Protein 8IN0 (pdb70)

Organism: Mus musculus (NCBI:txid10090)

Structure (mmCIF, N/CA/C/O backbone):
data_8IN0
#
_entry.id   8IN0
#
_cell.length_a   103.655
_cell.length_b   103.655
_cell.length_c   56.167
_cell.angle_alpha   90.000
_cell.angle_beta   90.000
_cell.angle_gamma   120.000
#
_symmetry.space_group_name_H-M   'P 61'
#
loop_
_entity.id
_entity.type
_entity.pdbx_description
1 polymer 'Kelch-like ECH-associated protein 1'
2 polymer 'PGAM5 12-mer peptide'
3 non-polymer 'SULFATE ION'
4 water water
#
loop_
_atom_site.group_PDB
_atom_site.id
_atom_site.type_symbol
_atom_site.label_atom_id
_atom_site.label_alt_id
_atom_site.label_comp_id
_atom_site.label_asym_id
_atom_site.label_entity_id
_atom_site.label_seq_id
_atom_site.pdbx_PDB_ins_code
_atom_site.Cartn_x
_atom_site.Cartn_y
_atom_site.Cartn_z
_atom_site.occupancy
_atom_site.B_iso_or_equiv
_atom_site.auth_seq_id
_atom_site.auth_comp_id
_atom_site.auth_asym_id
_atom_site.auth_atom_id
_atom_site.pdbx_PDB_model_num
ATOM 1 N N . VAL A 1 34 ? -20.592 -42.898 -23.226 1.000 52.844 324 VAL A N 1
ATOM 2 C CA . VAL A 1 34 ? -19.684 -42.000 -22.424 1.000 54.391 324 VAL A CA 1
ATOM 3 C C . VAL A 1 34 ? -18.259 -42.597 -22.466 1.000 48.079 324 VAL A C 1
ATOM 4 O O . VAL A 1 34 ? -17.427 -41.997 -23.162 1.000 51.354 324 VAL A O 1
ATOM 8 N N . GLY A 1 35 ? -17.996 -43.754 -21.840 1.000 42.036 325 GLY A N 1
ATOM 9 C CA . GLY A 1 35 ? -16.654 -44.379 -21.773 1.000 38.665 325 GLY A CA 1
ATOM 10 C C . GLY A 1 35 ? -15.739 -43.718 -20.736 1.000 36.334 325 GLY A C 1
ATOM 11 O O . GLY A 1 35 ? -14.626 -43.269 -21.122 1.000 37.011 325 GLY A O 1
ATOM 12 N N . ARG A 1 36 ? -16.170 -43.665 -19.466 1.000 32.856 326 ARG A N 1
ATOM 13 C CA . ARG A 1 36 ? -15.372 -43.171 -18.301 1.000 29.185 326 ARG A CA 1
ATOM 14 C C . ARG A 1 36 ? -14.828 -44.366 -17.506 1.000 23.889 326 ARG A C 1
ATOM 15 O O . ARG A 1 36 ? -15.534 -45.410 -17.434 1.000 24.554 326 ARG A O 1
ATOM 23 N N . LEU A 1 37 ? -13.602 -44.222 -16.975 1.000 18.032 327 LEU A N 1
ATOM 24 C CA . LEU A 1 37 ? -12.869 -45.232 -16.165 1.000 16.190 327 LEU A CA 1
ATOM 25 C C . LEU A 1 37 ? -12.629 -44.725 -14.736 1.000 13.142 327 LEU A C 1
ATOM 26 O O . LEU A 1 37 ? -12.536 -43.541 -14.536 1.000 12.308 327 LEU A O 1
ATOM 31 N N . ILE A 1 38 ? -12.421 -45.638 -13.809 1.000 13.548 328 ILE A N 1
ATOM 32 C CA . ILE A 1 38 ? -11.979 -45.327 -12.432 1.000 12.913 328 ILE A CA 1
ATOM 33 C C . ILE A 1 38 ? -10.459 -45.514 -12.374 1.000 13.321 328 ILE A C 1
ATOM 34 O O . ILE A 1 38 ? -9.968 -46.645 -12.507 1.000 12.655 328 ILE A O 1
ATOM 39 N N . TYR A 1 39 ? -9.763 -44.404 -12.192 1.000 13.216 329 TYR A N 1
ATOM 40 C CA . TYR A 1 39 ? -8.285 -44.338 -12.149 1.000 14.235 329 TYR A CA 1
ATOM 41 C C . TYR A 1 39 ? -7.832 -44.419 -10.689 1.000 14.483 329 TYR A C 1
ATOM 42 O O . TYR A 1 39 ? -8.360 -43.662 -9.812 1.000 12.760 329 TYR A O 1
ATOM 51 N N . THR A 1 40 ? -6.914 -45.341 -10.422 1.000 13.440 330 THR A N 1
ATOM 52 C CA . THR A 1 40 ? -6.281 -45.477 -9.103 1.000 13.638 330 THR A CA 1
ATOM 53 C C . THR A 1 40 ? -4.786 -45.260 -9.283 1.000 13.251 330 THR A C 1
ATOM 54 O O . THR A 1 40 ? -4.167 -45.985 -10.090 1.000 14.336 330 THR A O 1
ATOM 58 N N . ALA A 1 41 ? -4.257 -44.303 -8.531 1.000 12.392 331 ALA A N 1
ATOM 59 C CA . ALA A 1 41 ? -2.870 -43.819 -8.603 1.000 11.210 331 ALA A CA 1
ATOM 60 C C . ALA A 1 41 ? -2.197 -44.046 -7.248 1.000 10.905 331 ALA A C 1
ATOM 61 O O . ALA A 1 41 ? -2.787 -43.666 -6.190 1.000 9.161 331 ALA A O 1
ATOM 63 N N . GLY A 1 42 ? -0.987 -44.626 -7.285 1.000 10.351 332 GLY A N 1
ATOM 64 C CA . GLY A 1 42 ? -0.138 -44.843 -6.112 1.000 10.252 332 GLY A CA 1
ATOM 65 C C . GLY A 1 42 ? -0.755 -45.805 -5.130 1.000 10.825 332 GLY A C 1
ATOM 66 O O . GLY A 1 42 ? -1.462 -46.740 -5.570 1.000 10.345 332 GLY A O 1
ATOM 67 N N . GLY A 1 43 ? -0.503 -45.552 -3.851 1.000 10.364 333 GLY A N 1
ATOM 68 C CA . GLY A 1 43 ? -0.933 -46.371 -2.711 1.000 10.773 333 GLY A CA 1
ATOM 69 C C . GLY A 1 43 ? 0.260 -47.057 -2.079 1.000 11.041 333 GLY A C 1
ATOM 70 O O . GLY A 1 43 ? 1.421 -46.671 -2.375 1.000 10.124 333 GLY A O 1
ATOM 71 N N . TYR A 1 44 ? -0.008 -48.031 -1.222 1.000 11.239 334 TYR A N 1
ATOM 72 C CA . TYR A 1 44 ? 1.006 -48.579 -0.300 1.000 13.001 334 TYR A CA 1
ATOM 73 C C . TYR A 1 44 ? 0.823 -50.097 -0.155 1.000 13.753 334 TYR A C 1
ATOM 74 O O . TYR A 1 44 ? -0.300 -50.570 0.088 1.000 14.293 334 TYR A O 1
ATOM 83 N N . PHE A 1 45 ? 1.909 -50.838 -0.376 1.000 13.458 335 PHE A N 1
ATOM 84 C CA . PHE A 1 45 ? 2.050 -52.251 0.025 1.000 14.298 335 PHE A CA 1
ATOM 85 C C . PHE A 1 45 ? 3.534 -52.478 0.235 1.000 14.104 335 PHE A C 1
ATOM 86 O O . PHE A 1 45 ? 4.251 -52.462 -0.765 1.000 13.102 335 PHE A O 1
ATOM 94 N N . ARG A 1 46 ? 3.941 -52.558 1.495 1.000 16.307 336 ARG A N 1
ATOM 95 C CA . ARG A 1 46 ? 5.353 -52.678 1.957 1.000 18.479 336 ARG A CA 1
ATOM 96 C C . ARG A 1 46 ? 6.089 -51.367 1.736 1.000 17.828 336 ARG A C 1
ATOM 97 O O . ARG A 1 46 ? 6.884 -51.026 2.614 1.000 18.298 336 ARG A O 1
ATOM 105 N N . GLN A 1 47 ? 5.820 -50.656 0.637 1.000 16.214 337 GLN A N 1
ATOM 106 C CA . GLN A 1 47 ? 6.363 -49.294 0.415 1.000 15.969 337 GLN A CA 1
ATOM 107 C C . GLN A 1 47 ? 5.366 -48.540 -0.445 1.000 14.558 337 GLN A C 1
ATOM 108 O O . GLN A 1 47 ? 4.397 -49.178 -0.866 1.000 13.324 337 GLN A O 1
ATOM 114 N N . SER A 1 48 ? 5.577 -47.240 -0.659 1.000 13.141 338 SER A N 1
ATOM 115 C CA . SER A 1 48 ? 4.740 -46.416 -1.572 1.000 12.618 338 SER A CA 1
ATOM 116 C C . SER A 1 48 ? 4.905 -46.942 -3.004 1.000 12.918 338 SER A C 1
ATOM 117 O O . SER A 1 48 ? 6.026 -47.383 -3.355 1.000 13.344 338 SER A O 1
ATOM 120 N N . LEU A 1 49 ? 3.822 -46.939 -3.786 1.000 12.299 339 LEU A N 1
ATOM 121 C CA . LEU A 1 49 ? 3.755 -47.484 -5.164 1.000 12.158 339 LEU A CA 1
ATOM 122 C C . LEU A 1 49 ? 3.690 -46.367 -6.199 1.000 11.872 339 LEU A C 1
ATOM 123 O O . LEU A 1 49 ? 3.246 -45.253 -5.859 1.000 12.045 339 LEU A O 1
ATOM 128 N N . SER A 1 50 ? 4.058 -46.660 -7.442 1.000 12.740 340 SER A N 1
ATOM 129 C CA . SER A 1 50 ? 3.947 -45.684 -8.549 1.000 14.546 340 SER A CA 1
ATOM 130 C C . SER A 1 50 ? 2.859 -46.128 -9.530 1.000 14.605 340 SER A C 1
ATOM 131 O O . SER A 1 50 ? 2.699 -45.467 -10.555 1.000 14.835 340 SER A O 1
ATOM 134 N N . TYR A 1 51 ? 2.073 -47.155 -9.190 1.000 14.929 341 TYR A N 1
ATOM 135 C CA . TYR A 1 51 ? 1.052 -47.722 -10.118 1.000 14.626 341 TYR A CA 1
ATOM 136 C C . TYR A 1 51 ? 0.026 -46.642 -10.490 1.000 14.247 341 TYR A C 1
ATOM 137 O O . TYR A 1 51 ? -0.413 -45.878 -9.598 1.000 14.679 341 TYR A O 1
ATOM 146 N N . LEU A 1 52 ? -0.312 -46.578 -11.777 1.000 13.453 342 LEU A N 1
ATOM 147 C CA . LEU A 1 52 ? -1.564 -45.994 -12.320 1.000 13.795 342 LEU A CA 1
ATOM 148 C C . LEU A 1 52 ? -2.315 -47.080 -13.103 1.000 14.488 342 LEU A C 1
ATOM 149 O O . LEU A 1 52 ? -1.788 -47.593 -14.096 1.000 14.313 342 LEU A O 1
ATOM 154 N N . GLU A 1 53 ? -3.521 -47.409 -12.667 1.000 14.581 343 GLU A N 1
ATOM 155 C CA . GLU A 1 53 ? -4.326 -48.494 -13.259 1.000 15.057 343 GLU A CA 1
ATOM 156 C C . GLU A 1 53 ? -5.729 -47.939 -13.369 1.000 16.250 343 GLU A C 1
ATOM 157 O O . GLU A 1 53 ? -6.098 -47.070 -12.537 1.000 14.834 343 GLU A O 1
ATOM 163 N N . ALA A 1 54 ? -6.452 -48.361 -14.398 1.000 17.038 344 ALA A N 1
ATOM 164 C CA . ALA A 1 54 ? -7.786 -47.817 -14.710 1.000 17.331 344 ALA A CA 1
ATOM 165 C C . ALA A 1 54 ? -8.745 -48.995 -14.821 1.000 17.705 344 ALA A C 1
ATOM 166 O O . ALA A 1 54 ? -8.382 -49.978 -15.493 1.000 16.676 344 ALA A O 1
ATOM 168 N N . TYR A 1 55 ? -9.863 -48.932 -14.085 1.000 18.140 345 TYR A N 1
ATOM 169 C CA . TYR A 1 55 ? -10.929 -49.960 -14.122 1.000 18.598 345 TYR A CA 1
ATOM 170 C C . TYR A 1 55 ? -12.081 -49.461 -14.991 1.000 17.581 345 TYR A C 1
ATOM 171 O O . TYR A 1 55 ? -12.452 -48.281 -14.870 1.000 16.055 345 TYR A O 1
ATOM 180 N N . ASN A 1 56 ? -12.585 -50.335 -15.874 1.000 19.429 346 ASN A N 1
ATOM 181 C CA . ASN A 1 56 ? -13.734 -50.044 -16.772 1.000 20.340 346 ASN A CA 1
ATOM 182 C C . ASN A 1 56 ? -14.960 -50.767 -16.219 1.000 19.994 346 ASN A C 1
ATOM 183 O O . ASN A 1 56 ? -15.062 -51.980 -16.333 1.000 18.272 346 ASN A O 1
ATOM 188 N N . PRO A 1 57 ? -15.898 -50.063 -15.540 1.000 20.600 347 PRO A N 1
ATOM 189 C CA . PRO A 1 57 ? -17.124 -50.702 -15.050 1.000 20.121 347 PRO A CA 1
ATOM 190 C C . PRO A 1 57 ? -17.938 -51.446 -16.130 1.000 18.762 347 PRO A C 1
ATOM 191 O O . PRO A 1 57 ? -18.605 -52.422 -15.806 1.000 18.127 347 PRO A O 1
ATOM 195 N N . SER A 1 58 ? -17.905 -50.949 -17.371 1.000 18.873 348 SER A N 1
ATOM 196 C CA . SER A 1 58 ? -18.655 -51.510 -18.528 1.000 19.129 348 SER A CA 1
ATOM 197 C C . SER A 1 58 ? -18.215 -52.936 -18.862 1.000 19.936 348 SER A C 1
ATOM 198 O O . SER A 1 58 ? -19.071 -53.702 -19.364 1.000 18.512 348 SER A O 1
ATOM 201 N N . ASN A 1 59 ? -16.942 -53.299 -18.672 1.000 19.700 349 ASN A N 1
ATOM 202 C CA . ASN A 1 59 ? -16.461 -54.623 -19.161 1.000 21.085 349 ASN A CA 1
ATOM 203 C C . ASN A 1 59 ? -15.593 -55.341 -18.124 1.000 22.807 349 ASN A C 1
ATOM 204 O O . ASN A 1 59 ? -15.164 -56.476 -18.424 1.000 22.060 349 ASN A O 1
ATOM 209 N N . GLY A 1 60 ? -15.359 -54.737 -16.955 1.000 22.201 350 GLY A N 1
ATOM 210 C CA . GLY A 1 60 ? -14.592 -55.361 -15.861 1.000 22.927 350 GLY A CA 1
ATOM 211 C C . GLY A 1 60 ? -13.087 -55.399 -16.129 1.000 22.041 350 GLY A C 1
ATOM 212 O O . GLY A 1 60 ? -12.399 -56.056 -15.358 1.000 21.319 350 GLY A O 1
ATOM 213 N N . SER A 1 61 ? -12.573 -54.731 -17.164 1.000 21.925 351 SER A N 1
ATOM 214 C CA . SER A 1 61 ? -11.118 -54.770 -17.510 1.000 22.618 351 SER A CA 1
ATOM 215 C C . SER A 1 61 ? -10.312 -53.781 -16.641 1.000 23.207 351 SER A C 1
ATOM 216 O O . SER A 1 61 ? -10.848 -52.720 -16.244 1.000 20.640 351 SER A O 1
ATOM 219 N N . TRP A 1 62 ? -9.034 -54.094 -16.406 1.000 23.638 352 TRP A N 1
ATOM 220 C CA . TRP A 1 62 ? -8.017 -53.161 -15.839 1.000 22.265 352 TRP A CA 1
ATOM 221 C C . TRP A 1 62 ? -6.945 -52.846 -16.899 1.000 23.633 352 TRP A C 1
ATOM 222 O O . TRP A 1 62 ? -6.504 -53.795 -17.579 1.000 22.333 352 TRP A O 1
ATOM 233 N N . LEU A 1 63 ? -6.583 -51.574 -17.091 1.000 23.739 353 LEU A N 1
ATOM 234 C CA . LEU A 1 63 ? -5.414 -51.157 -17.906 1.000 24.353 353 LEU A CA 1
ATOM 235 C C . LEU A 1 63 ? -4.299 -50.745 -16.952 1.000 22.992 353 LEU A C 1
ATOM 236 O O . LEU A 1 63 ? -4.600 -49.952 -16.059 1.000 21.298 353 LEU A O 1
ATOM 241 N N . ARG A 1 64 ? -3.062 -51.188 -17.158 1.000 22.447 354 ARG A N 1
ATOM 242 C CA . ARG A 1 64 ? -1.903 -50.543 -16.487 1.000 22.116 354 ARG A CA 1
ATOM 243 C C . ARG A 1 64 ? -1.450 -49.385 -17.377 1.000 21.358 354 ARG A C 1
ATOM 244 O O . ARG A 1 64 ? -1.273 -49.614 -18.564 1.000 22.102 354 ARG A O 1
ATOM 252 N N . LEU A 1 65 ? -1.334 -48.169 -16.832 1.000 18.990 355 LEU A N 1
ATOM 253 C CA . LEU A 1 65 ? -0.937 -46.951 -17.594 1.000 17.827 355 LEU A CA 1
ATOM 254 C C . LEU A 1 65 ? 0.405 -46.442 -17.047 1.000 16.442 355 LEU A C 1
ATOM 255 O O . LEU A 1 65 ? 1.046 -47.146 -16.212 1.000 17.535 355 LEU A O 1
ATOM 260 N N . ALA A 1 66 ? 0.858 -45.279 -17.483 1.000 15.783 356 ALA A N 1
ATOM 261 C CA . ALA A 1 66 ? 2.194 -44.749 -17.115 1.000 14.715 356 ALA A CA 1
ATOM 262 C C . ALA A 1 66 ? 2.335 -44.619 -15.593 1.000 15.186 356 ALA A C 1
ATOM 263 O O . ALA A 1 66 ? 1.438 -44.032 -14.951 1.000 14.952 356 ALA A O 1
ATOM 265 N N . ASP A 1 67 ? 3.430 -45.142 -15.032 1.000 15.193 357 ASP A N 1
ATOM 266 C CA . ASP A 1 67 ? 3.768 -45.029 -13.588 1.000 16.284 357 ASP A CA 1
ATOM 267 C C . ASP A 1 67 ? 3.895 -43.543 -13.221 1.000 15.855 357 ASP A C 1
ATOM 268 O O . ASP A 1 67 ? 4.392 -42.777 -14.029 1.000 16.154 357 ASP A O 1
ATOM 273 N N . LEU A 1 68 ? 3.471 -43.156 -12.022 1.000 15.435 358 LEU A N 1
ATOM 274 C CA . LEU A 1 68 ? 3.858 -41.865 -11.392 1.000 15.087 358 LEU A CA 1
ATOM 275 C C . LEU A 1 68 ? 5.378 -41.670 -11.513 1.000 15.062 358 LEU A C 1
ATOM 276 O O . LEU A 1 68 ? 6.119 -42.665 -11.360 1.000 13.622 358 LEU A O 1
ATOM 281 N N . GLN A 1 69 ? 5.839 -40.437 -11.713 1.000 17.513 359 GLN A N 1
ATOM 282 C CA . GLN A 1 69 ? 7.294 -40.112 -11.708 1.000 19.478 359 GLN A CA 1
ATOM 283 C C . GLN A 1 69 ? 7.912 -40.460 -10.342 1.000 18.628 359 GLN A C 1
ATOM 284 O O . GLN A 1 69 ? 9.085 -40.841 -10.323 1.000 17.138 359 GLN A O 1
ATOM 290 N N . VAL A 1 70 ? 7.177 -40.274 -9.245 1.000 16.410 360 VAL A N 1
ATOM 291 C CA . VAL A 1 70 ? 7.666 -40.499 -7.859 1.000 16.813 360 VAL A CA 1
ATOM 292 C C . VAL A 1 70 ? 6.629 -41.371 -7.163 1.000 16.503 360 VAL A C 1
ATOM 293 O O . VAL A 1 70 ? 5.444 -41.040 -7.233 1.000 16.582 360 VAL A O 1
ATOM 297 N N . PRO A 1 71 ? 7.017 -42.466 -6.460 1.000 14.757 361 PRO A N 1
ATOM 298 C CA . PRO A 1 71 ? 6.058 -43.256 -5.697 1.000 14.839 361 PRO A CA 1
ATOM 299 C C . PRO A 1 71 ? 5.333 -42.355 -4.692 1.000 15.594 361 PRO A C 1
ATOM 300 O O . PRO A 1 71 ? 5.935 -41.399 -4.157 1.000 16.649 361 PRO A O 1
ATOM 304 N N . ARG A 1 72 ? 4.064 -42.660 -4.449 1.000 14.240 362 ARG A N 1
ATOM 305 C CA . ARG A 1 72 ? 3.225 -41.869 -3.529 1.000 15.073 362 ARG A CA 1
ATOM 306 C C . ARG A 1 72 ? 2.146 -42.719 -2.898 1.000 12.078 362 ARG A C 1
ATOM 307 O O . ARG A 1 72 ? 1.475 -43.428 -3.596 1.000 11.502 362 ARG A O 1
ATOM 315 N N . SER A 1 73 ? 1.957 -42.510 -1.623 1.000 11.683 363 SER A N 1
ATOM 316 C CA . SER A 1 73 ? 0.808 -43.011 -0.856 1.000 10.718 363 SER A CA 1
ATOM 317 C C . SER A 1 73 ? 0.329 -41.882 0.040 1.000 9.761 363 SER A C 1
ATOM 318 O O . SER A 1 73 ? 1.086 -40.932 0.248 1.000 10.723 363 SER A O 1
ATOM 321 N N . GLY A 1 74 ? -0.888 -42.012 0.537 1.000 9.210 364 GLY A N 1
ATOM 322 C CA . GLY A 1 74 ? -1.587 -40.980 1.323 1.000 9.032 364 GLY A CA 1
ATOM 323 C C . GLY A 1 74 ? -1.900 -39.770 0.475 1.000 8.520 364 GLY A C 1
ATOM 324 O O . GLY A 1 74 ? -2.231 -38.731 1.046 1.000 8.830 364 GLY A O 1
ATOM 325 N N . LEU A 1 75 ? -1.840 -39.910 -0.858 1.000 8.358 365 LEU A N 1
ATOM 326 C CA . LEU A 1 75 ? -2.190 -38.829 -1.816 1.000 8.076 365 LEU A CA 1
ATOM 327 C C . LEU A 1 75 ? -3.708 -38.800 -2.034 1.000 8.178 365 LEU A C 1
ATOM 328 O O . LEU A 1 75 ? -4.400 -39.744 -1.595 1.000 7.570 365 LEU A O 1
ATOM 333 N N . ALA A 1 76 ? -4.204 -37.757 -2.673 1.000 7.886 366 ALA A N 1
ATOM 334 C CA . ALA A 1 76 ? -5.586 -37.744 -3.207 1.000 8.020 366 ALA A CA 1
ATOM 335 C C . ALA A 1 76 ? -5.483 -37.582 -4.713 1.000 7.983 366 ALA A C 1
ATOM 336 O O . ALA A 1 76 ? -4.499 -37.024 -5.204 1.000 8.005 366 ALA A O 1
ATOM 338 N N . GLY A 1 77 ? -6.513 -38.071 -5.390 1.000 9.075 367 GLY A N 1
ATOM 339 C CA . GLY A 1 77 ? -6.754 -37.868 -6.827 1.000 9.081 367 GLY A CA 1
ATOM 340 C C . GLY A 1 77 ? -7.950 -36.958 -7.071 1.000 9.546 367 GLY A C 1
ATOM 341 O O . GLY A 1 77 ? -8.870 -36.918 -6.224 1.000 8.987 367 GLY A O 1
ATOM 342 N N . CYS A 1 78 ? -7.967 -36.293 -8.224 1.000 9.446 368 CYS A N 1
ATOM 343 C CA . CYS A 1 78 ? -9.128 -35.531 -8.723 1.000 10.316 368 CYS A CA 1
ATOM 344 C C . CYS A 1 78 ? -8.955 -35.290 -10.224 1.000 11.603 368 CYS A C 1
ATOM 345 O O . CYS A 1 78 ? -7.842 -35.523 -10.803 1.000 10.405 368 CYS A O 1
ATOM 348 N N . VAL A 1 79 ? -10.053 -34.866 -10.833 1.000 12.422 369 VAL A N 1
ATOM 349 C CA . VAL A 1 79 ? -10.094 -34.542 -12.278 1.000 13.240 369 VAL A CA 1
ATOM 350 C C . VAL A 1 79 ? -10.565 -33.091 -12.448 1.000 13.804 369 VAL A C 1
ATOM 351 O O . VAL A 1 79 ? -11.505 -32.660 -11.746 1.000 13.344 369 VAL A O 1
ATOM 355 N N . VAL A 1 80 ? -9.892 -32.348 -13.331 1.000 14.601 370 VAL A N 1
ATOM 356 C CA . VAL A 1 80 ? -10.354 -31.020 -13.832 1.000 14.891 370 VAL A CA 1
ATOM 357 C C . VAL A 1 80 ? -10.139 -30.986 -15.355 1.000 15.672 370 VAL A C 1
ATOM 358 O O . VAL A 1 80 ? -8.992 -31.272 -15.823 1.000 14.811 370 VAL A O 1
ATOM 362 N N . GLY A 1 81 ? -11.176 -30.592 -16.095 1.000 16.944 371 GLY A N 1
ATOM 363 C CA . GLY A 1 81 ? -11.089 -30.450 -17.562 1.000 16.600 371 GLY A CA 1
ATOM 364 C C . GLY A 1 81 ? -10.492 -31.679 -18.210 1.000 16.295 371 GLY A C 1
ATOM 365 O O . GLY A 1 81 ? -9.604 -31.507 -19.057 1.000 18.388 371 GLY A O 1
ATOM 366 N N . GLY A 1 82 ? -10.935 -32.874 -17.818 1.000 16.408 372 GLY A N 1
ATOM 367 C CA . GLY A 1 82 ? -10.493 -34.162 -18.403 1.000 17.402 372 GLY A CA 1
ATOM 368 C C . GLY A 1 82 ? -9.102 -34.634 -17.964 1.000 17.473 372 GLY A C 1
ATOM 369 O O . GLY A 1 82 ? -8.652 -35.696 -18.469 1.000 19.546 372 GLY A O 1
ATOM 370 N N . LEU A 1 83 ? -8.401 -33.903 -17.097 1.000 15.713 373 LEU A N 1
ATOM 371 C CA . LEU A 1 83 ? -7.035 -34.285 -16.646 1.000 15.787 373 LEU A CA 1
ATOM 372 C C . LEU A 1 83 ? -7.102 -34.801 -15.208 1.000 14.574 373 LEU A C 1
ATOM 373 O O . LEU A 1 83 ? -7.898 -34.277 -14.410 1.000 14.245 373 LEU A O 1
ATOM 378 N N . LEU A 1 84 ? -6.300 -35.824 -14.935 1.000 14.324 374 LEU A N 1
ATOM 379 C CA . LEU A 1 84 ? -6.188 -36.511 -13.628 1.000 12.737 374 LEU A CA 1
ATOM 380 C C . LEU A 1 84 ? -5.046 -35.866 -12.852 1.000 13.256 374 LEU A C 1
ATOM 381 O O . LEU A 1 84 ? -3.949 -35.736 -13.409 1.000 13.586 374 LEU A O 1
ATOM 386 N N . TYR A 1 85 ? -5.297 -35.452 -11.629 1.000 12.776 375 TYR A N 1
ATOM 387 C CA . TYR A 1 85 ? -4.297 -34.791 -10.767 1.000 12.085 375 TYR A CA 1
ATOM 388 C C . TYR A 1 85 ? -4.044 -35.687 -9.559 1.000 11.343 375 TYR A C 1
ATOM 389 O O . TYR A 1 85 ? -5.025 -36.170 -8.960 1.000 10.287 375 TYR A O 1
ATOM 398 N N . ALA A 1 86 ? -2.755 -35.888 -9.253 1.000 10.247 376 ALA A N 1
ATOM 399 C CA . ALA A 1 86 ? -2.270 -36.575 -8.050 1.000 9.262 376 ALA A CA 1
ATOM 400 C C . ALA A 1 86 ? -1.670 -35.509 -7.141 1.000 8.873 376 ALA A C 1
ATOM 401 O O . ALA A 1 86 ? -0.784 -34.793 -7.569 1.000 8.861 376 ALA A O 1
ATOM 403 N N . VAL A 1 87 ? -2.182 -35.425 -5.928 1.000 8.813 377 VAL A N 1
ATOM 404 C CA . VAL A 1 87 ? -1.903 -34.316 -4.983 1.000 8.516 377 VAL A CA 1
ATOM 405 C C . VAL A 1 87 ? -1.297 -34.888 -3.694 1.000 8.623 377 VAL A C 1
ATOM 406 O O . VAL A 1 87 ? -1.934 -35.728 -3.061 1.000 7.958 377 VAL A O 1
ATOM 410 N N . GLY A 1 88 ? -0.151 -34.347 -3.264 1.000 8.475 378 GLY A N 1
ATOM 411 C CA . GLY A 1 88 ? 0.377 -34.638 -1.925 1.000 8.887 378 GLY A CA 1
ATOM 412 C C . GLY A 1 88 ? 0.710 -36.115 -1.769 1.000 8.768 378 GLY A C 1
ATOM 413 O O . GLY A 1 88 ? 1.102 -36.753 -2.797 1.000 8.337 378 GLY A O 1
ATOM 414 N N . GLY A 1 89 ? 0.606 -36.598 -0.534 1.000 9.617 379 GLY A N 1
ATOM 415 C CA . GLY A 1 89 ? 0.978 -37.958 -0.103 1.000 10.002 379 GLY A CA 1
ATOM 416 C C . GLY A 1 89 ? 2.401 -37.975 0.399 1.000 11.431 379 GLY A C 1
ATOM 417 O O . GLY A 1 89 ? 2.886 -36.927 0.805 1.000 10.182 379 GLY A O 1
ATOM 418 N N . ARG A 1 90 ? 3.054 -39.132 0.409 1.000 13.344 380 ARG A N 1
ATOM 419 C CA . ARG A 1 90 ? 4.498 -39.181 0.716 1.000 15.096 380 ARG A CA 1
ATOM 420 C C . ARG A 1 90 ? 5.115 -40.367 -0.022 1.000 15.660 380 ARG A C 1
ATOM 421 O O . ARG A 1 90 ? 4.362 -41.249 -0.502 1.000 17.837 380 ARG A O 1
ATOM 429 N N . ASN A 1 91 ? 6.435 -40.383 -0.112 1.000 13.298 381 ASN A N 1
ATOM 430 C CA . ASN A 1 91 ? 7.173 -41.572 -0.582 1.000 14.012 381 ASN A CA 1
ATOM 431 C C . ASN A 1 91 ? 7.731 -42.278 0.659 1.000 14.038 381 ASN A C 1
ATOM 432 O O . ASN A 1 91 ? 8.700 -41.759 1.198 1.000 13.217 381 ASN A O 1
ATOM 437 N N . ASN A 1 92 ? 7.035 -43.312 1.134 1.000 14.583 382 ASN A N 1
ATOM 438 C CA . ASN A 1 92 ? 7.413 -44.210 2.256 1.000 17.258 382 ASN A CA 1
ATOM 439 C C . ASN A 1 92 ? 8.191 -45.385 1.643 1.000 19.487 382 ASN A C 1
ATOM 440 O O . ASN A 1 92 ? 7.552 -46.343 1.205 1.000 19.744 382 ASN A O 1
ATOM 445 N N . SER A 1 93 ? 9.519 -45.245 1.561 1.000 21.897 383 SER A N 1
ATOM 446 C CA . SER A 1 93 ? 10.481 -46.182 0.917 1.000 25.483 383 SER A CA 1
ATOM 447 C C . SER A 1 93 ? 11.391 -46.812 1.975 1.000 28.479 383 SER A C 1
ATOM 448 O O . SER A 1 93 ? 11.407 -46.408 3.146 1.000 27.171 383 SER A O 1
ATOM 451 N N . PRO A 1 94 ? 12.137 -47.882 1.607 1.000 33.047 384 PRO A N 1
ATOM 452 C CA . PRO A 1 94 ? 13.053 -48.524 2.555 1.000 32.866 384 PRO A CA 1
ATOM 453 C C . PRO A 1 94 ? 14.053 -47.520 3.145 1.000 31.349 384 PRO A C 1
ATOM 454 O O . PRO A 1 94 ? 14.278 -47.574 4.310 1.000 32.422 384 PRO A O 1
ATOM 458 N N . ASP A 1 95 ? 14.553 -46.585 2.339 1.000 32.575 385 ASP A N 1
ATOM 459 C CA . ASP A 1 95 ? 15.611 -45.619 2.737 1.000 35.586 385 ASP A CA 1
ATOM 460 C C . ASP A 1 95 ? 15.041 -44.282 3.238 1.000 35.273 385 ASP A C 1
ATOM 461 O O . ASP A 1 95 ? 15.839 -43.513 3.783 1.000 39.061 385 ASP A O 1
ATOM 466 N N . GL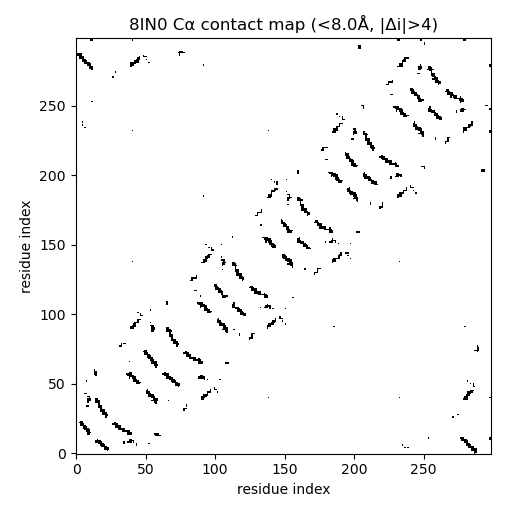Y A 1 96 ? 13.744 -43.987 3.093 1.000 32.083 386 GLY A N 1
ATOM 467 C CA . GLY A 1 96 ? 13.216 -42.642 3.415 1.000 29.138 386 GLY A CA 1
ATOM 468 C C . GLY A 1 96 ? 11.708 -42.592 3.613 1.000 27.223 386 GLY A C 1
ATOM 469 O O . GLY A 1 96 ? 11.017 -43.522 3.176 1.000 24.863 386 GLY A O 1
ATOM 470 N N . ASN A 1 97 ? 11.233 -41.558 4.311 1.000 22.506 387 ASN A N 1
ATOM 471 C CA . ASN A 1 97 ? 9.824 -41.112 4.340 1.000 22.130 387 ASN A CA 1
ATOM 472 C C . ASN A 1 97 ? 9.799 -39.635 3.972 1.000 19.688 387 ASN A C 1
ATOM 473 O O . ASN A 1 97 ? 10.097 -38.842 4.838 1.000 21.861 387 ASN A O 1
ATOM 478 N N . THR A 1 98 ? 9.521 -39.300 2.720 1.000 16.986 388 THR A N 1
ATOM 479 C CA . THR A 1 98 ? 9.527 -37.900 2.245 1.000 15.032 388 THR A CA 1
ATOM 480 C C . THR A 1 98 ? 8.097 -37.458 1.986 1.000 13.025 388 THR A C 1
ATOM 481 O O . THR A 1 98 ? 7.489 -37.985 1.023 1.000 11.969 388 THR A O 1
ATOM 485 N N . ASP A 1 99 ? 7.586 -36.547 2.824 1.000 11.486 389 ASP A N 1
ATOM 486 C CA . ASP A 1 99 ? 6.252 -35.937 2.623 1.000 11.139 389 ASP A CA 1
ATOM 487 C C . ASP A 1 99 ? 6.286 -35.151 1.318 1.000 10.946 389 ASP A C 1
ATOM 488 O O . ASP A 1 99 ? 7.346 -34.591 1.009 1.000 10.737 389 ASP A O 1
ATOM 493 N N . SER A 1 100 ? 5.159 -35.131 0.583 1.000 10.614 390 SER A N 1
ATOM 494 C CA . SER A 1 100 ? 5.064 -34.604 -0.802 1.000 10.202 390 SER A CA 1
ATOM 495 C C . SER A 1 100 ? 4.268 -33.306 -0.793 1.000 10.527 390 SER A C 1
ATOM 496 O O . SER A 1 100 ? 3.161 -33.291 -0.213 1.000 10.713 390 SER A O 1
ATOM 499 N N . SER A 1 101 ? 4.793 -32.268 -1.437 1.000 10.985 391 SER A N 1
ATOM 500 C CA . SER A 1 101 ? 4.036 -31.039 -1.792 1.000 11.053 391 SER A CA 1
ATOM 501 C C . SER A 1 101 ? 3.621 -31.084 -3.268 1.000 11.489 391 SER A C 1
ATOM 502 O O . SER A 1 101 ? 3.178 -30.040 -3.775 1.000 11.355 391 SER A O 1
ATOM 505 N N . ALA A 1 102 ? 3.828 -32.211 -3.957 1.000 11.217 392 ALA A N 1
ATOM 506 C CA . ALA A 1 102 ? 3.738 -32.281 -5.430 1.000 11.402 392 ALA A CA 1
ATOM 507 C C . ALA A 1 102 ? 2.278 -32.200 -5.882 1.000 11.411 392 ALA A C 1
ATOM 508 O O . ALA A 1 102 ? 1.393 -32.763 -5.219 1.000 10.390 392 ALA A O 1
ATOM 510 N N . LEU A 1 103 ? 2.072 -31.538 -7.011 1.000 12.154 393 LEU A N 1
ATOM 511 C CA . LEU A 1 103 ? 0.888 -31.728 -7.868 1.000 12.247 393 LEU A CA 1
ATOM 512 C C . LEU A 1 103 ? 1.379 -32.242 -9.219 1.000 12.900 393 LEU A C 1
ATOM 513 O O . LEU A 1 103 ? 2.238 -31.571 -9.821 1.000 13.205 393 LEU A O 1
ATOM 518 N N . ASP A 1 104 ? 0.845 -33.363 -9.686 1.000 11.837 394 ASP A N 1
ATOM 519 C CA . ASP A 1 104 ? 1.267 -33.971 -10.965 1.000 12.540 394 ASP A CA 1
ATOM 520 C C . ASP A 1 104 ? 0.002 -34.274 -11.746 1.000 13.822 394 ASP A C 1
ATOM 521 O O . ASP A 1 104 ? -0.991 -34.683 -11.125 1.000 13.559 394 ASP A O 1
ATOM 526 N N . CYS A 1 105 ? 0.066 -34.092 -13.059 1.000 14.457 395 CYS A N 1
ATOM 527 C CA . CYS A 1 105 ? -1.090 -34.149 -13.971 1.000 15.611 395 CYS A CA 1
ATOM 528 C C . CYS A 1 105 ? -0.862 -35.275 -14.987 1.000 16.026 395 CYS A C 1
ATOM 529 O O . CYS A 1 105 ? 0.229 -35.285 -15.603 1.000 15.618 395 CYS A O 1
ATOM 532 N N . TYR A 1 106 ? -1.839 -36.176 -15.142 1.000 16.193 396 TYR A N 1
ATOM 533 C CA . TYR A 1 106 ? -1.867 -37.295 -16.129 1.000 15.278 396 TYR A CA 1
ATOM 534 C C . TYR A 1 106 ? -2.925 -36.967 -17.192 1.000 15.364 396 TYR A C 1
ATOM 535 O O . TYR A 1 106 ? -4.103 -36.726 -16.862 1.000 14.594 396 TYR A O 1
ATOM 544 N N . ASN A 1 107 ? -2.504 -36.901 -18.447 1.000 17.034 397 ASN A N 1
ATOM 545 C CA . ASN A 1 107 ? -3.394 -36.668 -19.606 1.000 17.584 397 ASN A CA 1
ATOM 546 C C . ASN A 1 107 ? -3.659 -38.017 -20.253 1.000 17.344 397 ASN A C 1
ATOM 547 O O . ASN A 1 107 ? -2.767 -38.596 -20.857 1.000 19.595 397 ASN A O 1
ATOM 552 N N . PRO A 1 108 ? -4.886 -38.566 -20.160 1.000 19.713 398 PRO A N 1
ATOM 553 C CA . PRO A 1 108 ? -5.207 -39.844 -20.799 1.000 20.189 398 PRO A CA 1
ATOM 554 C C . PRO A 1 108 ? -4.936 -39.896 -22.314 1.000 21.312 398 PRO A C 1
ATOM 555 O O . PRO A 1 108 ? -4.663 -40.982 -22.827 1.000 20.933 398 PRO A O 1
ATOM 559 N N . MET A 1 109 ? -4.986 -38.749 -22.987 1.000 25.639 399 MET A N 1
ATOM 560 C CA . MET A 1 109 ? -4.738 -38.633 -24.451 1.000 29.350 399 MET A CA 1
ATOM 561 C C . MET A 1 109 ? -3.275 -38.993 -24.751 1.000 29.057 399 MET A C 1
ATOM 562 O O . MET A 1 109 ? -3.038 -39.608 -25.797 1.000 33.515 399 MET A O 1
ATOM 567 N N . THR A 1 110 ? -2.329 -38.613 -23.888 1.000 25.867 400 THR A N 1
ATOM 568 C CA . THR A 1 110 ? -0.876 -38.793 -24.123 1.000 23.421 400 THR A CA 1
ATOM 569 C C . THR A 1 110 ? -0.354 -39.997 -23.353 1.000 22.065 400 THR A C 1
ATOM 570 O O . THR A 1 110 ? 0.748 -40.421 -23.674 1.000 23.001 400 THR A O 1
ATOM 574 N N . ASN A 1 111 ? -1.098 -40.521 -22.371 1.000 19.122 401 ASN A N 1
ATOM 575 C CA . ASN A 1 111 ? -0.554 -41.482 -21.376 1.000 19.216 401 ASN A CA 1
ATOM 576 C C . ASN A 1 111 ? 0.705 -40.907 -20.713 1.000 16.990 401 ASN A C 1
ATOM 577 O O . ASN A 1 111 ? 1.615 -41.673 -20.486 1.000 16.771 401 ASN A O 1
ATOM 582 N N . GLN A 1 112 ? 0.758 -39.612 -20.425 1.000 18.303 402 GLN A N 1
ATOM 583 C CA . GLN A 1 112 ? 1.946 -38.955 -19.817 1.000 21.015 402 GLN A CA 1
ATOM 584 C C . GLN A 1 112 ? 1.562 -38.118 -18.592 1.000 19.432 402 GLN A C 1
ATOM 585 O O . GLN A 1 112 ? 0.543 -37.417 -18.645 1.000 19.186 402 GLN A O 1
ATOM 591 N N . TRP A 1 113 ? 2.439 -38.154 -17.581 1.000 17.267 403 TRP A N 1
ATOM 592 C CA . TRP A 1 113 ? 2.442 -37.333 -16.339 1.000 16.999 403 TRP A CA 1
ATOM 593 C C . TRP A 1 113 ? 3.290 -36.078 -16.549 1.000 17.128 403 TRP A C 1
ATOM 594 O O . TRP A 1 113 ? 4.401 -36.205 -17.074 1.000 17.594 403 TRP A O 1
ATOM 605 N N . SER A 1 114 ? 2.800 -34.925 -16.110 1.000 17.517 404 SER A N 1
ATOM 606 C CA . SER A 1 114 ? 3.518 -33.634 -16.156 1.000 17.834 404 SER A CA 1
ATOM 607 C C . SER A 1 114 ? 3.530 -33.056 -14.757 1.000 17.428 404 SER A C 1
ATOM 608 O O . SER A 1 114 ? 2.470 -32.994 -14.135 1.000 17.036 404 SER A O 1
ATOM 611 N N . PRO A 1 115 ? 4.694 -32.626 -14.220 1.000 15.781 405 PRO A N 1
ATOM 612 C CA . PRO A 1 115 ? 4.705 -31.845 -12.982 1.000 15.479 405 PRO A CA 1
ATOM 613 C C . PRO A 1 115 ? 3.900 -30.555 -13.178 1.000 14.870 405 PRO A C 1
ATOM 614 O O . PRO A 1 115 ? 3.978 -29.949 -14.271 1.000 14.977 405 PRO A O 1
ATOM 618 N N . CYS A 1 116 ? 3.167 -30.146 -12.149 1.000 13.958 406 CYS A N 1
ATOM 619 C CA . CYS A 1 116 ? 2.604 -28.778 -12.013 1.000 13.750 406 CYS A CA 1
ATOM 620 C C . CYS A 1 116 ? 3.303 -28.060 -10.845 1.000 13.624 406 CYS A C 1
ATOM 621 O O . CYS A 1 116 ? 4.139 -28.684 -10.179 1.000 12.932 406 CYS A O 1
ATOM 624 N N . ALA A 1 117 ? 2.919 -26.818 -10.584 1.000 13.379 407 ALA A N 1
ATOM 625 C CA . ALA A 1 117 ? 3.322 -26.039 -9.397 1.000 13.481 407 ALA A CA 1
ATOM 626 C C . ALA A 1 117 ? 3.072 -26.863 -8.126 1.000 13.812 407 ALA A C 1
ATOM 627 O O . ALA A 1 117 ? 1.970 -27.511 -7.983 1.000 12.247 407 ALA A O 1
ATOM 629 N N . SER A 1 118 ? 4.074 -26.868 -7.253 1.000 12.976 408 SER A N 1
ATOM 630 C CA . SER A 1 118 ? 4.046 -27.507 -5.920 1.000 12.886 408 SER A CA 1
ATOM 631 C C . SER A 1 118 ? 3.236 -26.671 -4.919 1.000 12.899 408 SER A C 1
A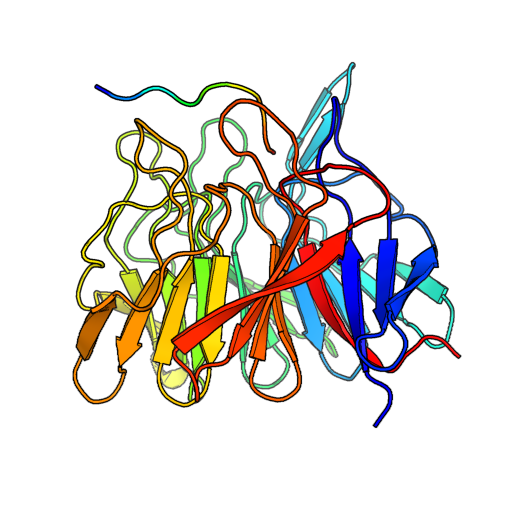TOM 632 O O . SER A 1 118 ? 3.184 -25.442 -4.999 1.000 11.065 408 SER A O 1
ATOM 635 N N . MET A 1 119 ? 2.577 -27.349 -3.991 1.000 11.385 409 MET A N 1
ATOM 636 C CA . MET A 1 119 ? 1.854 -26.674 -2.886 1.000 10.986 409 MET A CA 1
ATOM 637 C C . MET A 1 119 ? 2.862 -25.933 -1.989 1.000 10.715 409 MET A C 1
ATOM 638 O O . MET A 1 119 ? 4.076 -26.179 -2.128 1.000 9.972 409 MET A O 1
ATOM 643 N N . SER A 1 120 ? 2.361 -25.057 -1.114 1.000 10.920 410 SER A N 1
ATOM 644 C CA . SER A 1 120 ? 3.109 -24.253 -0.106 1.000 10.069 410 SER A CA 1
ATOM 645 C C . SER A 1 120 ? 3.884 -25.165 0.867 1.000 10.167 410 SER A C 1
ATOM 646 O O . SER A 1 120 ? 4.894 -24.728 1.448 1.000 8.564 410 SER A O 1
ATOM 649 N N . VAL A 1 121 ? 3.397 -26.388 1.056 1.000 9.561 411 VAL A N 1
ATOM 650 C CA . VAL A 1 121 ? 3.772 -27.261 2.204 1.000 9.403 411 VAL A CA 1
ATOM 651 C C . VAL A 1 121 ? 3.556 -28.714 1.790 1.000 9.068 411 VAL A C 1
ATOM 652 O O . VAL A 1 121 ? 2.642 -29.033 1.022 1.000 8.244 411 VAL A O 1
ATOM 656 N N . PRO A 1 122 ? 4.410 -29.657 2.228 1.000 8.446 412 PRO A N 1
ATOM 657 C CA . PRO A 1 122 ? 4.076 -31.066 2.078 1.000 8.619 412 PRO A CA 1
ATOM 658 C C . PRO A 1 122 ? 2.791 -31.381 2.856 1.000 8.411 412 PRO A C 1
ATOM 659 O O . PRO A 1 122 ? 2.607 -30.876 3.951 1.000 8.777 412 PRO A O 1
ATOM 663 N N . ARG A 1 123 ? 1.969 -32.262 2.300 1.000 8.666 413 ARG A N 1
ATOM 664 C CA . ARG A 1 123 ? 0.681 -32.720 2.871 1.000 8.687 413 ARG A CA 1
ATOM 665 C C . ARG A 1 123 ? 0.518 -34.214 2.587 1.000 8.566 413 ARG A C 1
ATOM 666 O O . ARG A 1 123 ? -0.003 -34.573 1.513 1.000 8.182 413 ARG A O 1
ATOM 674 N N . ASN A 1 124 ? 0.998 -35.054 3.493 1.000 9.037 414 ASN A N 1
ATOM 675 C CA . ASN A 1 124 ? 0.657 -36.499 3.552 1.000 9.481 414 ASN A CA 1
ATOM 676 C C . ASN A 1 124 ? -0.761 -36.684 4.134 1.000 9.978 414 ASN A C 1
ATOM 677 O O . ASN A 1 124 ? -1.202 -35.850 4.975 1.000 9.818 414 ASN A O 1
ATOM 682 N N . ARG A 1 125 ? -1.459 -37.740 3.719 1.000 10.472 415 ARG A N 1
ATOM 683 C CA . ARG A 1 125 ? -2.823 -38.074 4.209 1.000 11.196 415 ARG A CA 1
ATOM 684 C C . ARG A 1 125 ? -3.707 -36.850 3.989 1.000 10.419 415 ARG A C 1
ATOM 685 O O . ARG A 1 125 ? -4.379 -36.389 4.934 1.000 9.859 415 ARG A O 1
ATOM 693 N N . ILE A 1 126 ? -3.622 -36.323 2.776 1.000 10.066 416 ILE A N 1
ATOM 694 C CA . ILE A 1 126 ? -4.302 -35.099 2.292 1.000 9.830 416 ILE A CA 1
ATOM 695 C C . ILE A 1 126 ? -5.751 -35.432 1.956 1.000 9.662 416 ILE A C 1
ATOM 696 O O . ILE A 1 126 ? -6.089 -36.595 1.785 1.000 8.099 416 ILE A O 1
ATOM 701 N N . GLY A 1 127 ? -6.580 -34.399 1.956 1.000 10.082 417 GLY A N 1
ATOM 702 C CA . GLY A 1 127 ? -7.923 -34.428 1.359 1.000 9.901 417 GLY A CA 1
ATOM 703 C C . GLY A 1 127 ? -8.014 -33.399 0.253 1.000 9.754 417 GLY A C 1
ATOM 704 O O . GLY A 1 127 ? -7.425 -32.313 0.400 1.000 10.002 417 GLY A O 1
ATOM 705 N N . VAL A 1 128 ? -8.765 -33.714 -0.800 1.000 9.711 418 VAL A N 1
ATOM 706 C CA . VAL A 1 128 ? -8.897 -32.838 -1.986 1.000 10.047 418 VAL A CA 1
ATOM 707 C C . VAL A 1 128 ? -10.363 -32.758 -2.382 1.000 9.204 418 VAL A C 1
ATOM 708 O O . VAL A 1 128 ? -11.033 -33.781 -2.338 1.000 8.549 418 VAL A O 1
ATOM 712 N N . GLY A 1 129 ? -10.774 -31.589 -2.868 1.000 9.522 419 GLY A N 1
ATOM 713 C CA . GLY A 1 129 ? -12.037 -31.434 -3.602 1.000 10.085 419 GLY A CA 1
ATOM 714 C C . GLY A 1 129 ? -11.910 -30.366 -4.664 1.000 10.506 419 GLY A C 1
ATOM 715 O O . GLY A 1 129 ? -10.992 -29.519 -4.557 1.000 11.046 419 GLY A O 1
ATOM 716 N N . VAL A 1 130 ? -12.805 -30.412 -5.649 1.000 11.308 420 VAL A N 1
ATOM 717 C CA . VAL A 1 130 ? -12.787 -29.472 -6.802 1.000 12.120 420 VAL A CA 1
ATOM 718 C C . VAL A 1 130 ? -14.028 -28.606 -6.725 1.000 12.449 420 VAL A C 1
ATOM 719 O O . VAL A 1 130 ? -15.134 -29.178 -6.562 1.000 12.560 420 VAL A O 1
ATOM 723 N N . ILE A 1 131 ? -13.845 -27.289 -6.755 1.000 12.965 421 ILE A N 1
ATOM 724 C CA . ILE A 1 131 ? -14.985 -26.352 -6.934 1.000 14.503 421 ILE A CA 1
ATOM 725 C C . ILE A 1 131 ? -14.716 -25.506 -8.180 1.000 15.791 421 ILE A C 1
ATOM 726 O O . ILE A 1 131 ? -13.704 -24.805 -8.219 1.000 14.608 421 ILE A O 1
ATOM 731 N N . ASP A 1 132 ? -15.613 -25.576 -9.154 1.000 17.741 422 ASP A N 1
ATOM 732 C CA . ASP A 1 132 ? -15.611 -24.643 -10.304 1.000 19.524 422 ASP A CA 1
ATOM 733 C C . ASP A 1 132 ? -14.219 -24.656 -10.947 1.000 17.848 422 ASP A C 1
ATOM 734 O O . ASP A 1 132 ? -13.629 -23.567 -11.114 1.000 17.205 422 ASP A O 1
ATOM 739 N N . GLY A 1 133 ? -13.687 -25.848 -11.217 1.000 15.904 423 GLY A N 1
ATOM 740 C CA . GLY A 1 133 ? -12.395 -26.037 -11.909 1.000 15.790 423 GLY A CA 1
ATOM 741 C C . GLY A 1 133 ? -11.162 -25.707 -11.068 1.000 14.886 423 GLY A C 1
ATOM 742 O O . GLY A 1 133 ? -10.090 -25.532 -11.683 1.000 14.642 423 GLY A O 1
ATOM 743 N N . HIS A 1 134 ? -11.287 -25.603 -9.741 1.000 14.508 424 HIS A N 1
ATOM 744 C CA . HIS A 1 134 ? -10.181 -25.219 -8.817 1.000 15.738 424 HIS A CA 1
ATOM 745 C C . HIS A 1 134 ? -9.972 -26.359 -7.823 1.000 14.191 424 HIS A C 1
ATOM 746 O O . HIS A 1 134 ? -10.959 -26.868 -7.309 1.000 14.006 424 HIS A O 1
ATOM 753 N N . ILE A 1 135 ? -8.729 -26.762 -7.615 1.000 13.728 425 ILE A N 1
ATOM 754 C CA . ILE A 1 135 ? -8.382 -27.871 -6.683 1.000 12.641 425 ILE A CA 1
ATOM 755 C C . ILE A 1 135 ? -8.130 -27.280 -5.297 1.000 12.305 425 ILE A C 1
ATOM 756 O O . ILE A 1 135 ? -7.285 -26.415 -5.171 1.000 12.647 425 ILE A O 1
ATOM 761 N N . TYR A 1 136 ? -8.871 -27.735 -4.296 1.000 11.366 426 TYR A N 1
ATOM 762 C CA . TYR A 1 136 ? -8.611 -27.408 -2.872 1.000 10.709 426 TYR A CA 1
ATOM 763 C C . TYR A 1 136 ? -7.853 -28.564 -2.210 1.000 10.228 426 TYR A C 1
ATOM 764 O O . TYR A 1 136 ? -8.335 -29.701 -2.230 1.000 10.308 426 TYR A O 1
ATOM 773 N N . ALA A 1 137 ? -6.675 -28.252 -1.682 1.000 9.855 427 ALA A N 1
ATOM 774 C CA . ALA A 1 137 ? -5.799 -29.139 -0.884 1.000 10.068 427 ALA A CA 1
ATOM 775 C C . ALA A 1 137 ? -6.021 -28.824 0.588 1.000 9.731 427 ALA A C 1
ATOM 776 O O . ALA A 1 137 ? -5.873 -27.657 0.981 1.000 9.108 427 ALA A O 1
ATOM 778 N N . VAL A 1 138 ? -6.376 -29.847 1.364 1.000 9.618 428 VAL A N 1
ATOM 779 C CA . VAL A 1 138 ? -6.902 -29.694 2.745 1.000 9.517 428 VAL A CA 1
ATOM 780 C C . VAL A 1 138 ? -6.054 -30.497 3.716 1.000 9.072 428 VAL A C 1
ATOM 781 O O . VAL A 1 138 ? -6.012 -31.742 3.604 1.000 8.645 428 VAL A O 1
ATOM 785 N N . GLY A 1 139 ? -5.559 -29.823 4.746 1.000 9.191 429 GLY A N 1
ATOM 786 C CA . GLY A 1 139 ? -4.921 -30.485 5.893 1.000 9.202 429 GLY A CA 1
ATOM 787 C C . GLY A 1 139 ? -3.751 -31.378 5.518 1.000 9.190 429 GLY A C 1
ATOM 788 O O . GLY A 1 139 ? -2.954 -31.003 4.636 1.000 8.446 429 GLY A O 1
ATOM 789 N N . GLY A 1 140 ? -3.657 -32.534 6.189 1.000 9.396 430 GLY A N 1
ATOM 790 C CA . GLY A 1 140 ? -2.604 -33.546 5.994 1.000 9.823 430 GLY A CA 1
ATOM 791 C C . GLY A 1 140 ? -1.389 -33.289 6.891 1.000 9.655 430 GLY A C 1
ATOM 792 O O . GLY A 1 140 ? -1.367 -32.255 7.583 1.000 9.371 430 GLY A O 1
ATOM 793 N N . SER A 1 141 ? -0.418 -34.207 6.901 1.000 10.018 431 SER A N 1
ATOM 794 C CA . SER A 1 141 ? 0.772 -34.174 7.795 1.000 10.209 431 SER A CA 1
ATOM 795 C C . SER A 1 141 ? 2.051 -33.764 7.066 1.000 10.105 431 SER A C 1
ATOM 796 O O . SER A 1 141 ? 2.197 -34.001 5.857 1.000 10.093 431 SER A O 1
ATOM 799 N N . HIS A 1 142 ? 2.975 -33.181 7.826 1.000 10.798 432 HIS A N 1
ATOM 800 C CA . HIS A 1 142 ? 4.400 -33.030 7.438 1.000 10.953 432 HIS A CA 1
ATOM 801 C C . HIS A 1 142 ? 5.239 -33.416 8.651 1.000 12.339 432 HIS A C 1
ATOM 802 O O . HIS A 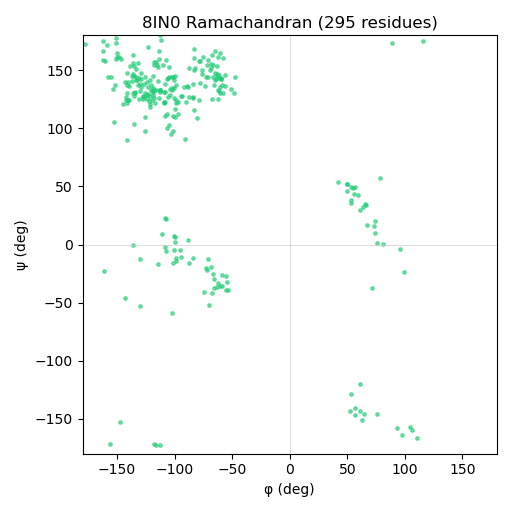1 142 ? 5.241 -32.621 9.632 1.000 12.579 432 HIS A O 1
ATOM 809 N N . GLY A 1 143 ? 5.845 -34.602 8.659 1.000 13.173 433 GLY A N 1
ATOM 810 C CA . GLY A 1 143 ? 6.471 -35.087 9.909 1.000 13.808 433 GLY A CA 1
ATOM 811 C C . GLY A 1 143 ? 5.447 -35.026 11.032 1.000 13.667 433 GLY A C 1
ATOM 812 O O . GLY A 1 143 ? 4.334 -35.515 10.797 1.000 15.863 433 GLY A O 1
ATOM 813 N N . CYS A 1 144 ? 5.748 -34.413 12.183 1.000 14.602 434 CYS A N 1
ATOM 814 C CA . CYS A 1 144 ? 4.829 -34.407 13.358 1.000 14.937 434 CYS A CA 1
ATOM 815 C C . CYS A 1 144 ? 3.859 -33.216 13.279 1.000 14.932 434 CYS A C 1
ATOM 816 O O . CYS A 1 144 ? 3.044 -33.052 14.212 1.000 14.893 434 CYS A O 1
ATOM 819 N N . ILE A 1 145 ? 3.908 -32.436 12.189 1.000 14.360 435 ILE A N 1
ATOM 820 C CA . ILE A 1 145 ? 3.001 -31.275 11.969 1.000 14.868 435 ILE A CA 1
ATOM 821 C C . ILE A 1 145 ? 1.682 -31.781 11.369 1.000 14.558 435 ILE A C 1
ATOM 822 O O . ILE A 1 145 ? 1.715 -32.512 10.377 1.000 14.140 435 ILE A O 1
ATOM 827 N N . HIS A 1 146 ? 0.561 -31.427 12.008 1.000 15.698 436 HIS A N 1
ATOM 828 C CA . HIS A 1 146 ? -0.843 -31.667 11.573 1.000 14.211 436 HIS A CA 1
ATOM 829 C C . HIS A 1 146 ? -1.422 -30.334 11.094 1.000 13.666 436 HIS A C 1
ATOM 830 O O . HIS A 1 146 ? -1.592 -29.449 11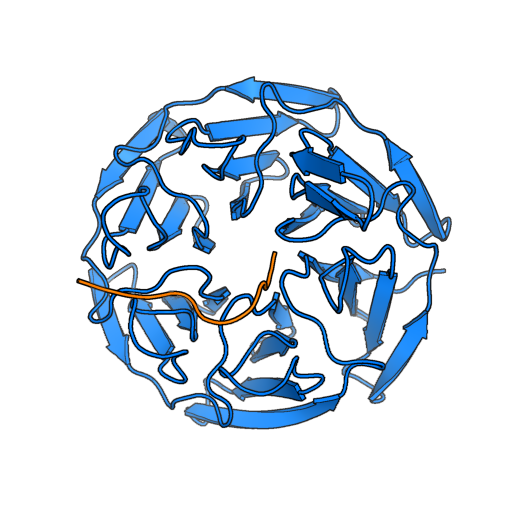.955 1.000 13.469 436 HIS A O 1
ATOM 837 N N . HIS A 1 147 ? -1.693 -30.200 9.790 1.000 11.816 437 HIS A N 1
ATOM 838 C CA . HIS A 1 147 ? -2.110 -28.931 9.130 1.000 11.704 437 HIS A CA 1
ATOM 839 C C . HIS A 1 147 ? -3.584 -28.637 9.390 1.000 11.420 437 HIS A C 1
ATOM 840 O O . HIS A 1 147 ? -4.370 -29.575 9.282 1.000 10.389 437 HIS A O 1
ATOM 847 N N . SER A 1 148 ? -3.936 -27.365 9.650 1.000 11.610 438 SER A N 1
ATOM 848 C CA . SER A 1 148 ? -5.302 -26.820 9.434 1.000 10.591 438 SER A CA 1
ATOM 849 C C . SER A 1 148 ? -5.344 -26.065 8.096 1.000 10.358 438 SER A C 1
ATOM 850 O O . SER A 1 148 ? -6.448 -25.712 7.631 1.000 9.211 438 SER A O 1
ATOM 853 N N . SER A 1 149 ? -4.184 -25.811 7.492 1.000 9.687 439 SER A N 1
ATOM 854 C CA . SER A 1 149 ? -4.077 -24.929 6.309 1.000 9.208 439 SER A CA 1
ATOM 855 C C . SER A 1 149 ? -4.788 -25.563 5.104 1.000 8.975 439 SER A C 1
ATOM 856 O O . SER A 1 149 ? -4.890 -26.825 4.987 1.000 8.334 439 SER A O 1
ATOM 859 N N . VAL A 1 150 ? -5.224 -24.705 4.191 1.000 8.539 440 VAL A N 1
ATOM 860 C CA . VAL A 1 150 ? -5.966 -25.102 2.961 1.000 9.175 440 VAL A CA 1
ATOM 861 C C . VAL A 1 150 ? -5.474 -24.220 1.834 1.000 9.581 440 VAL A C 1
ATOM 862 O O . VAL A 1 150 ? -5.293 -23.026 2.086 1.000 9.992 440 VAL A O 1
ATOM 866 N N . GLU A 1 151 ? -5.242 -24.790 0.659 1.000 10.084 441 GLU A N 1
ATOM 867 C CA . GLU A 1 151 ? -4.782 -23.993 -0.495 1.000 10.871 441 GLU A CA 1
ATOM 868 C C . GLU A 1 151 ? -5.493 -24.449 -1.767 1.000 10.674 441 GLU A C 1
ATOM 869 O O . GLU A 1 151 ? -6.013 -25.596 -1.837 1.000 10.201 441 GLU A O 1
ATOM 875 N N . ARG A 1 152 ? -5.590 -23.502 -2.694 1.000 11.329 442 ARG A N 1
ATOM 876 C CA . ARG A 1 152 ? -6.444 -23.615 -3.901 1.000 12.457 442 ARG A CA 1
ATOM 877 C C . ARG A 1 152 ? -5.562 -23.415 -5.131 1.000 12.367 442 ARG A C 1
ATOM 878 O O . ARG A 1 152 ? -4.793 -22.407 -5.179 1.000 11.090 442 ARG A O 1
ATOM 886 N N . TYR A 1 153 ? -5.667 -24.368 -6.059 1.000 12.768 443 TYR A N 1
ATOM 887 C CA . TYR A 1 153 ? -4.908 -24.410 -7.327 1.000 13.381 443 TYR A CA 1
ATOM 888 C C . TYR A 1 153 ? -5.778 -23.970 -8.508 1.000 14.570 443 TYR A C 1
ATOM 889 O O . TYR A 1 153 ? -6.941 -24.423 -8.643 1.000 14.466 443 TYR A O 1
ATOM 898 N N . GLU A 1 154 ? -5.188 -23.113 -9.330 1.000 16.353 444 GLU A N 1
ATOM 899 C CA . GLU A 1 154 ? -5.766 -22.566 -10.574 1.000 18.982 444 GLU A CA 1
ATOM 900 C C . GLU A 1 154 ? -5.075 -23.225 -11.767 1.000 19.569 444 GLU A C 1
ATOM 901 O O . GLU A 1 154 ? -3.952 -22.859 -12.115 1.000 19.981 444 GLU A O 1
ATOM 907 N N . PRO A 1 155 ? -5.698 -24.234 -12.410 1.000 21.154 445 PRO A N 1
ATOM 908 C CA . PRO A 1 155 ? -5.051 -24.959 -13.507 1.000 23.108 445 PRO A CA 1
ATOM 909 C C . PRO A 1 155 ? -4.522 -24.088 -14.659 1.000 26.475 445 PRO A C 1
ATOM 910 O O . PRO A 1 155 ? -3.442 -24.363 -15.130 1.000 25.440 445 PRO A O 1
ATOM 914 N N . GLU A 1 156 ? -5.245 -23.047 -15.062 1.000 29.468 446 GLU A N 1
ATOM 915 C CA . GLU A 1 156 ? -4.849 -22.258 -16.258 1.000 32.785 446 GLU A CA 1
ATOM 916 C C . GLU A 1 156 ? -3.649 -21.393 -15.891 1.000 29.806 446 GLU A C 1
ATOM 917 O O . GLU A 1 156 ? -2.716 -21.365 -16.687 1.000 32.115 446 GLU A O 1
ATOM 923 N N . ARG A 1 157 ? -3.635 -20.802 -14.701 1.000 26.704 447 ARG A N 1
ATOM 924 C CA . ARG A 1 157 ? -2.504 -19.961 -14.233 1.000 27.116 447 ARG A CA 1
ATOM 925 C C . ARG A 1 157 ? -1.387 -20.820 -13.620 1.000 23.179 447 ARG A C 1
ATOM 926 O O . ARG A 1 157 ? -0.313 -20.275 -13.366 1.000 22.972 447 ARG A O 1
ATOM 934 N N . ASP A 1 158 ? -1.632 -22.104 -13.370 1.000 20.899 448 ASP A N 1
ATOM 935 C CA . ASP A 1 158 ? -0.674 -23.048 -12.729 1.000 20.573 448 ASP A CA 1
ATOM 936 C C . ASP A 1 158 ? -0.109 -22.427 -11.445 1.000 19.600 448 ASP A C 1
ATOM 937 O O . ASP A 1 158 ? 1.144 -22.386 -11.279 1.000 18.570 448 ASP A O 1
ATOM 942 N N . GLU A 1 159 ? -1.000 -21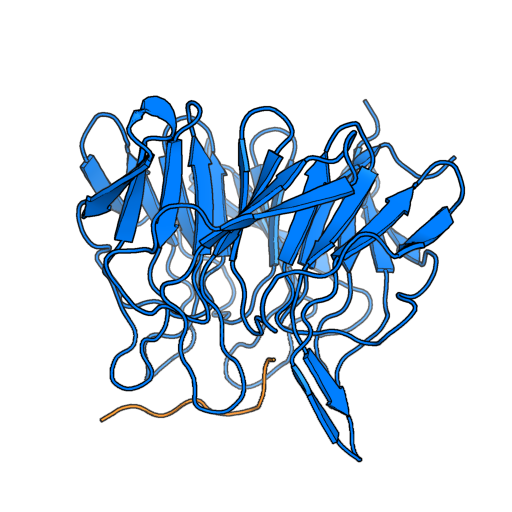.961 -10.567 1.000 18.719 449 GLU A N 1
ATOM 943 C CA . GLU A 1 159 ? -0.648 -21.306 -9.281 1.000 20.525 449 GLU A CA 1
ATOM 944 C C . GLU A 1 159 ? -1.476 -21.893 -8.133 1.000 17.107 449 GLU A C 1
ATOM 945 O O . GLU A 1 159 ? -2.704 -22.086 -8.307 1.000 15.472 449 GLU A O 1
ATOM 951 N N . TRP A 1 160 ? -0.835 -22.044 -6.977 1.000 15.248 450 TRP A N 1
ATOM 952 C CA . TRP A 1 160 ? -1.477 -22.279 -5.656 1.000 15.566 450 TRP A CA 1
ATOM 953 C C . TRP A 1 160 ? -1.562 -20.972 -4.857 1.000 16.683 450 TRP A C 1
ATOM 954 O O . TRP A 1 160 ? -0.608 -20.160 -4.952 1.000 17.927 450 TRP A O 1
ATOM 965 N N . HIS A 1 161 ? -2.632 -20.775 -4.074 1.000 15.217 451 HIS A N 1
ATOM 966 C CA . HIS A 1 161 ? -2.716 -19.702 -3.050 1.000 16.683 451 HIS A CA 1
ATOM 967 C C . HIS A 1 161 ? -3.422 -20.269 -1.830 1.000 15.211 451 HIS A C 1
ATOM 968 O O . HIS A 1 161 ? -4.392 -21.029 -2.025 1.000 14.165 451 HIS A O 1
ATOM 975 N N . LEU A 1 162 ? -2.943 -19.920 -0.642 1.000 14.835 452 LEU A N 1
ATOM 976 C CA . LEU A 1 162 ? -3.616 -20.319 0.613 1.000 15.915 452 LEU A CA 1
ATOM 977 C C . LEU A 1 162 ? -4.969 -19.618 0.693 1.000 15.195 452 LEU A C 1
ATOM 978 O O . LEU A 1 162 ? -5.066 -18.474 0.285 1.000 15.196 452 LEU A O 1
ATOM 983 N N . VAL A 1 163 ? -5.969 -20.297 1.241 1.000 13.987 453 VAL A N 1
ATOM 984 C CA . VAL A 1 163 ? -7.288 -19.710 1.590 1.000 12.739 453 VAL A CA 1
ATOM 985 C C . VAL A 1 163 ? -7.409 -19.858 3.106 1.000 13.146 453 VAL A C 1
ATOM 986 O O . VAL A 1 163 ? -6.365 -20.160 3.758 1.000 12.340 453 VAL A O 1
ATOM 990 N N . ALA A 1 164 ? -8.570 -19.572 3.683 1.000 12.092 454 ALA A N 1
ATOM 991 C CA . ALA A 1 164 ? -8.753 -19.634 5.142 1.000 11.296 454 ALA A CA 1
ATOM 992 C C . ALA A 1 164 ? -8.444 -21.048 5.607 1.000 11.144 454 ALA A C 1
ATOM 993 O O . ALA A 1 164 ? -8.870 -22.022 4.969 1.000 10.149 454 ALA A O 1
ATOM 995 N N . PRO A 1 165 ? -7.717 -21.194 6.734 1.000 10.229 455 PRO A N 1
ATOM 996 C CA . PRO A 1 165 ? -7.496 -22.515 7.305 1.000 10.353 455 PRO A CA 1
ATOM 997 C C . PRO A 1 165 ? -8.792 -23.055 7.912 1.000 10.822 455 PRO A C 1
ATOM 998 O O . PRO A 1 165 ? -9.700 -22.286 8.274 1.000 10.115 455 PRO A O 1
ATOM 1002 N N . MET A 1 166 ? -8.840 -24.373 8.065 1.000 10.794 456 MET A N 1
ATOM 1003 C CA . MET A 1 166 ? -9.921 -25.046 8.781 1.000 11.200 456 MET A CA 1
ATOM 1004 C C . MET A 1 166 ? -9.892 -24.557 10.231 1.000 11.936 456 MET A C 1
ATOM 1005 O O . MET A 1 166 ? -8.842 -24.036 10.702 1.000 11.884 456 MET A O 1
ATOM 1010 N N . LEU A 1 167 ? -11.004 -24.758 10.921 1.000 11.853 457 LEU A N 1
ATOM 1011 C CA . LEU A 1 167 ? -11.140 -24.538 12.375 1.000 12.511 457 LEU A CA 1
ATOM 1012 C C . LEU A 1 167 ? -10.362 -25.606 13.152 1.000 12.450 457 LEU A C 1
ATOM 1013 O O . LEU A 1 167 ? -10.206 -25.431 14.342 1.000 12.457 457 LEU A O 1
ATOM 1018 N N . THR A 1 168 ? -9.918 -26.685 12.500 1.000 12.949 458 THR A N 1
ATOM 1019 C CA . THR A 1 168 ? -9.359 -27.908 13.123 1.000 12.947 458 THR A CA 1
ATOM 1020 C C . THR A 1 168 ? -8.157 -28.386 12.296 1.000 13.803 458 THR A C 1
ATOM 1021 O O . THR A 1 168 ? -8.261 -28.431 11.034 1.000 12.088 458 THR A O 1
ATOM 1025 N N . ARG A 1 169 ? -7.082 -28.777 12.979 1.000 13.170 459 ARG A N 1
ATOM 1026 C CA . ARG A 1 169 ? -5.957 -29.534 12.387 1.000 12.819 459 ARG A CA 1
ATOM 1027 C C . ARG A 1 169 ? -6.481 -30.921 12.024 1.000 12.445 459 ARG A C 1
ATOM 1028 O O . ARG A 1 169 ? -7.044 -31.606 12.918 1.000 12.549 459 ARG A O 1
ATOM 1036 N N . ARG A 1 170 ? -6.330 -31.331 10.774 1.000 11.004 460 ARG A N 1
ATOM 1037 C CA . ARG A 1 170 ? -6.880 -32.639 10.341 1.000 11.534 460 ARG A CA 1
ATOM 1038 C C . ARG A 1 170 ? -5.909 -33.301 9.368 1.000 11.333 460 ARG A C 1
ATOM 1039 O O . ARG A 1 170 ? -5.619 -32.713 8.337 1.000 10.729 460 ARG A O 1
ATOM 1047 N N . ILE A 1 171 ? -5.488 -34.516 9.683 1.000 11.318 461 ILE A N 1
ATOM 1048 C CA . ILE A 1 171 ? -4.817 -35.412 8.705 1.000 11.345 461 ILE A CA 1
ATOM 1049 C C . ILE A 1 171 ? -5.708 -36.644 8.546 1.000 11.019 461 ILE A C 1
ATOM 1050 O O . ILE A 1 171 ? -6.475 -36.957 9.495 1.000 12.477 461 ILE A O 1
ATOM 1055 N N . GLY A 1 172 ? -5.586 -37.352 7.439 1.000 11.035 462 GLY A N 1
ATOM 1056 C CA . GLY A 1 172 ? -6.472 -38.485 7.125 1.000 10.593 462 GLY A CA 1
ATOM 1057 C C . GLY A 1 172 ? -7.899 -37.974 6.973 1.000 9.989 462 GLY A C 1
ATOM 1058 O O . GLY A 1 172 ? -8.849 -38.674 7.356 1.000 9.130 462 GLY A O 1
ATOM 1059 N N . VAL A 1 173 ? -8.032 -36.746 6.490 1.000 9.929 463 VAL A N 1
ATOM 1060 C CA . VAL A 1 173 ? -9.337 -36.032 6.394 1.000 10.211 463 VAL A CA 1
ATOM 1061 C C . VAL A 1 173 ? -10.017 -36.465 5.094 1.000 10.183 463 VAL A C 1
ATOM 1062 O O . VAL A 1 173 ? -9.307 -36.573 4.067 1.000 11.366 463 VAL A O 1
ATOM 1066 N N . GLY A 1 174 ? -11.318 -36.698 5.150 1.000 9.368 464 GLY A N 1
ATOM 1067 C CA . GLY A 1 174 ? -12.169 -36.892 3.972 1.000 9.658 464 GLY A CA 1
ATOM 1068 C C . GLY A 1 174 ? -12.728 -35.575 3.463 1.000 9.757 464 GLY A C 1
ATOM 1069 O O . GLY A 1 174 ? -13.150 -34.763 4.276 1.000 10.194 464 GLY A O 1
ATOM 1070 N N . VAL A 1 175 ? -12.709 -35.361 2.152 1.000 9.351 465 VAL A N 1
ATOM 1071 C CA . VAL A 1 175 ? -13.187 -34.107 1.511 1.000 9.423 465 VAL A CA 1
ATOM 1072 C C . VAL A 1 175 ? -14.114 -34.453 0.353 1.000 9.751 465 VAL A C 1
ATOM 1073 O O . VAL A 1 175 ? -13.815 -35.388 -0.410 1.000 10.897 465 VAL A O 1
ATOM 1077 N N . ALA A 1 176 ? -15.205 -33.721 0.243 1.000 10.550 466 ALA A N 1
ATOM 1078 C CA . ALA A 1 176 ? -16.137 -33.782 -0.897 1.000 10.420 466 ALA A CA 1
ATOM 1079 C C . ALA A 1 176 ? -16.787 -32.420 -1.088 1.000 10.568 466 ALA A C 1
ATOM 1080 O O . ALA A 1 176 ? -16.799 -31.616 -0.130 1.000 10.122 466 ALA A O 1
ATOM 1082 N N . VAL A 1 177 ? -17.340 -32.243 -2.290 1.000 10.053 467 VAL A N 1
ATOM 1083 C CA . VAL A 1 177 ? -17.953 -30.979 -2.780 1.000 10.230 467 VAL A CA 1
ATOM 1084 C C . VAL A 1 177 ? -19.375 -31.288 -3.242 1.000 10.185 467 VAL A C 1
ATOM 1085 O O . VAL A 1 177 ? -19.564 -32.301 -3.949 1.000 9.373 467 VAL A O 1
ATOM 1089 N N . LEU A 1 178 ? -20.316 -30.511 -2.711 1.000 11.497 468 LEU A N 1
ATOM 1090 C CA . LEU A 1 178 ? -21.769 -30.578 -2.998 1.000 12.040 468 LEU A CA 1
ATOM 1091 C C . LEU A 1 178 ? -22.281 -29.137 -3.090 1.000 12.306 468 LEU A C 1
ATOM 1092 O O . LEU A 1 178 ? -22.099 -28.350 -2.127 1.000 10.740 468 LEU A O 1
ATOM 1097 N N . ASN A 1 179 ? -22.899 -28.814 -4.220 1.000 12.262 469 ASN A N 1
ATOM 1098 C CA . ASN A 1 179 ? -23.555 -27.502 -4.432 1.000 12.012 469 ASN A CA 1
ATOM 1099 C C . ASN A 1 179 ? -22.513 -26.412 -4.193 1.000 11.469 469 ASN A C 1
ATOM 1100 O O . ASN A 1 179 ? -22.838 -25.416 -3.557 1.000 10.884 469 ASN A O 1
ATOM 1105 N N . ARG A 1 180 ? -21.305 -26.607 -4.721 1.000 12.246 470 ARG A N 1
ATOM 1106 C CA . ARG A 1 180 ? -20.188 -25.632 -4.660 1.000 12.721 470 ARG A CA 1
ATOM 1107 C C . ARG A 1 180 ? -19.904 -25.193 -3.213 1.000 11.683 470 ARG A C 1
ATOM 1108 O O . ARG A 1 180 ? -19.540 -24.024 -3.013 1.000 10.988 470 ARG A O 1
ATOM 1116 N N . LEU A 1 181 ? -20.055 -26.106 -2.252 1.000 10.687 471 LEU A N 1
ATOM 1117 C CA . LEU A 1 181 ? -19.552 -25.990 -0.862 1.000 11.080 471 LEU A CA 1
ATOM 1118 C C . LEU A 1 181 ? -18.611 -27.185 -0.624 1.000 10.930 471 LEU A C 1
ATOM 1119 O O . LEU A 1 181 ? -18.928 -28.266 -1.142 1.000 11.308 471 LEU A O 1
ATOM 1124 N N . LEU A 1 182 ? -17.505 -26.971 0.095 1.000 10.729 472 LEU A N 1
ATOM 1125 C CA . LEU A 1 182 ? -16.423 -27.962 0.363 1.000 11.142 472 LEU A CA 1
ATOM 1126 C C . LEU A 1 182 ? -16.588 -28.464 1.796 1.000 11.261 472 LEU A C 1
ATOM 1127 O O . LEU A 1 182 ? -16.693 -27.639 2.696 1.000 11.232 472 LEU A O 1
ATOM 1132 N N . TYR A 1 183 ? -16.613 -29.775 1.973 1.000 11.273 473 TYR A N 1
ATOM 1133 C CA . TYR A 1 183 ? -16.743 -30.437 3.292 1.000 10.582 473 TYR A CA 1
ATOM 1134 C C . TYR A 1 183 ? -15.442 -31.171 3.608 1.000 10.092 473 TYR A C 1
ATOM 1135 O O . TYR A 1 183 ? -14.876 -31.888 2.750 1.000 10.076 473 TYR A O 1
ATOM 1144 N N . ALA A 1 184 ? -14.956 -30.928 4.820 1.000 9.743 474 ALA A N 1
ATOM 1145 C CA . ALA A 1 184 ? -13.826 -31.628 5.469 1.000 9.368 474 ALA A CA 1
ATOM 1146 C C . ALA A 1 184 ? -14.389 -32.486 6.595 1.000 9.597 474 ALA A C 1
ATOM 1147 O O . ALA A 1 184 ? -15.066 -31.928 7.487 1.000 9.593 474 ALA A O 1
ATOM 1149 N N . VAL A 1 185 ? -14.123 -33.795 6.552 1.000 9.888 475 VAL A N 1
ATOM 1150 C CA . VAL A 1 185 ? -14.836 -34.784 7.400 1.000 10.132 475 VAL A CA 1
ATOM 1151 C C . VAL A 1 185 ? -13.823 -35.649 8.160 1.000 10.502 475 VAL A C 1
ATOM 1152 O O . VAL A 1 185 ? -12.980 -36.321 7.521 1.000 11.007 475 VAL A O 1
ATOM 1156 N N . GLY A 1 186 ? -13.981 -35.682 9.479 1.000 10.458 476 GLY A N 1
ATOM 1157 C CA . GLY A 1 186 ? -13.151 -36.462 10.400 1.000 10.358 476 GLY A CA 1
ATOM 1158 C C . GLY A 1 186 ? -11.662 -36.204 10.226 1.000 10.992 476 GLY A C 1
ATOM 1159 O O . GLY A 1 186 ? -11.253 -35.059 9.988 1.000 10.508 476 GLY A O 1
ATOM 1160 N N . GLY A 1 187 ? -10.878 -37.265 10.386 1.000 11.947 477 GLY A N 1
ATOM 1161 C CA . GLY A 1 187 ? -9.407 -37.241 10.432 1.000 12.480 477 GLY A CA 1
ATOM 1162 C C . GLY A 1 187 ? -8.837 -37.411 11.831 1.000 13.126 477 GLY A C 1
ATOM 1163 O O . GLY A 1 187 ? -9.524 -37.942 12.733 1.000 12.796 477 GLY A O 1
ATOM 1164 N N . PHE A 1 188 ? -7.605 -36.930 11.989 1.000 15.445 478 PHE A N 1
ATOM 1165 C CA . PHE A 1 188 ? -6.739 -37.098 13.172 1.000 16.385 478 PHE A CA 1
ATOM 1166 C C . PHE A 1 188 ? -5.993 -35.783 13.394 1.000 17.725 478 PHE A C 1
ATOM 1167 O O . PHE A 1 188 ? -5.431 -35.252 12.434 1.000 17.145 478 PHE A O 1
ATOM 1175 N N . ASP A 1 189 ? -6.013 -35.270 14.626 1.000 19.573 479 ASP A N 1
ATOM 1176 C CA . ASP A 1 189 ? -5.331 -34.004 14.994 1.000 21.272 479 ASP A CA 1
ATOM 1177 C C . ASP A 1 189 ? -3.990 -34.329 15.666 1.000 23.903 479 ASP A C 1
ATOM 1178 O O . ASP A 1 189 ? -3.273 -33.395 16.016 1.000 24.608 479 ASP A O 1
ATOM 1183 N N . GLY A 1 190 ? -3.648 -35.614 15.774 1.000 26.537 480 GLY A N 1
ATOM 1184 C CA . GLY A 1 190 ? -2.410 -36.087 16.415 1.000 31.291 480 GLY A CA 1
ATOM 1185 C C . GLY A 1 190 ? -2.681 -36.547 17.833 1.000 32.965 480 GLY A C 1
ATOM 1186 O O . GLY A 1 190 ? -1.921 -37.386 18.320 1.000 36.215 480 GLY A O 1
ATOM 1187 N N . THR A 1 191 ? -3.755 -36.056 18.462 1.000 31.811 481 THR A N 1
ATOM 1188 C CA . THR A 1 191 ? -4.200 -36.523 19.804 1.000 30.805 481 THR A CA 1
ATOM 1189 C C . THR A 1 191 ? -5.391 -37.462 19.617 1.000 29.123 481 THR A C 1
ATOM 1190 O O . THR A 1 191 ? -5.258 -38.640 19.952 1.000 28.525 481 THR A O 1
ATOM 1194 N N . ASN A 1 192 ? -6.466 -36.965 19.003 1.000 27.807 482 ASN A N 1
ATOM 1195 C CA . ASN A 1 192 ? -7.766 -37.673 18.855 1.000 26.434 482 ASN A CA 1
ATOM 1196 C C . ASN A 1 192 ? -8.112 -37.886 17.376 1.000 23.670 482 ASN A C 1
ATOM 1197 O O . ASN A 1 192 ? -7.951 -36.942 16.574 1.000 22.446 482 ASN A O 1
ATOM 1202 N N . ARG A 1 193 ? -8.561 -39.092 17.041 1.000 21.585 483 ARG A N 1
ATOM 1203 C CA . ARG A 1 193 ? -9.405 -39.382 15.851 1.000 21.213 483 ARG A CA 1
ATOM 1204 C C . ARG A 1 193 ? -10.686 -38.553 15.988 1.000 18.690 483 ARG A C 1
ATOM 1205 O O . ARG A 1 193 ? -11.190 -38.471 17.116 1.000 16.149 483 ARG A O 1
ATOM 1213 N N . LEU A 1 194 ? -11.234 -38.005 14.895 1.000 16.105 484 LEU A N 1
ATOM 1214 C CA . LEU A 1 194 ? -12.292 -36.951 14.956 1.000 14.334 484 LEU A CA 1
ATOM 1215 C C . LEU A 1 194 ? -13.616 -37.484 14.389 1.000 13.864 484 LEU A C 1
ATOM 1216 O O . LEU A 1 194 ? -13.587 -38.204 13.378 1.000 12.017 484 LEU A O 1
ATOM 1221 N N . ASN A 1 195 ? -14.745 -37.127 15.007 1.000 13.271 485 ASN A N 1
ATOM 1222 C CA . ASN A 1 195 ? -16.081 -37.313 14.378 1.000 13.740 485 ASN A CA 1
ATOM 1223 C C . ASN A 1 195 ? -16.543 -35.978 13.798 1.000 13.213 485 ASN A C 1
ATOM 1224 O O . ASN A 1 195 ? -17.618 -35.943 13.160 1.000 13.394 485 ASN A O 1
ATOM 1229 N N . SER A 1 196 ? -15.786 -34.904 14.017 1.000 12.927 486 SER A N 1
ATOM 1230 C CA . SER A 1 196 ? -16.248 -33.535 13.655 1.000 11.771 486 SER A CA 1
ATOM 1231 C C . SER A 1 196 ? -16.141 -33.357 12.132 1.000 11.135 486 SER A C 1
ATOM 1232 O O . SER A 1 196 ? -15.375 -34.092 11.471 1.000 10.010 486 SER A O 1
ATOM 1235 N N . ALA A 1 197 ? -16.846 -32.367 11.598 1.000 10.701 487 ALA A N 1
ATOM 1236 C CA . ALA A 1 197 ? -16.743 -32.001 10.175 1.000 10.739 487 ALA A CA 1
ATOM 1237 C C . ALA A 1 197 ? -17.057 -30.510 10.054 1.000 10.964 487 ALA A C 1
ATOM 1238 O O . ALA A 1 197 ? -17.685 -29.945 10.985 1.000 11.684 487 ALA A O 1
ATOM 1240 N N . GLU A 1 198 ? -16.617 -29.890 8.954 1.000 10.630 488 GLU A N 1
ATOM 1241 C CA . GLU A 1 198 ? -16.790 -28.443 8.739 1.000 10.378 488 GLU A CA 1
ATOM 1242 C C . GLU A 1 198 ? -16.948 -28.176 7.245 1.000 10.133 488 GLU A C 1
ATOM 1243 O O . GLU A 1 198 ? -16.578 -29.012 6.429 1.000 11.016 488 GLU A O 1
ATOM 1249 N N . CYS A 1 199 ? -17.481 -27.014 6.913 1.000 9.932 489 CYS A N 1
ATOM 1250 C CA . CYS A 1 199 ? -17.884 -26.676 5.538 1.000 9.723 489 CYS A CA 1
ATOM 1251 C C . CYS A 1 199 ? -17.275 -25.330 5.206 1.000 9.888 489 CYS A C 1
ATOM 1252 O O . CYS A 1 199 ? -17.270 -24.440 6.119 1.000 9.192 489 CYS A O 1
ATOM 1255 N N . TYR A 1 200 ? -16.747 -25.206 3.986 1.000 9.687 490 TYR A N 1
ATOM 1256 C CA . TYR A 1 200 ? -16.114 -23.967 3.505 1.000 9.766 490 TYR A CA 1
ATOM 1257 C C . TYR A 1 200 ? -17.063 -23.307 2.510 1.000 9.923 490 TYR A C 1
ATOM 1258 O O . TYR A 1 200 ? -17.514 -23.991 1.551 1.000 9.902 490 TYR A O 1
ATOM 1267 N N . TYR A 1 201 ? -17.356 -22.037 2.762 1.000 10.449 491 TYR A N 1
ATOM 1268 C CA . TYR A 1 201 ? -18.261 -21.165 1.972 1.000 11.377 491 TYR A CA 1
ATOM 1269 C C . TYR A 1 201 ? -17.379 -20.237 1.150 1.000 10.697 491 TYR A C 1
ATOM 1270 O O . TYR A 1 201 ? -16.915 -19.227 1.674 1.000 11.382 491 TYR A O 1
ATOM 1279 N N . PRO A 1 202 ? -17.080 -20.575 -0.130 1.000 11.285 492 PRO A N 1
ATOM 1280 C CA . PRO A 1 202 ? -16.027 -19.903 -0.886 1.000 11.738 492 PRO A CA 1
ATOM 1281 C C . PRO A 1 202 ? -16.248 -18.390 -1.022 1.000 12.085 492 PRO A C 1
ATOM 1282 O O . PRO A 1 202 ? -15.280 -17.648 -0.941 1.000 12.564 492 PRO A O 1
ATOM 1286 N N . GLU A 1 203 ? -17.488 -17.950 -1.158 1.000 11.705 493 GLU A N 1
ATOM 1287 C CA . GLU A 1 203 ? -17.760 -16.503 -1.339 1.000 12.321 493 GLU A CA 1
ATOM 1288 C C . GLU A 1 203 ? -17.440 -15.740 -0.048 1.000 12.769 493 GLU A C 1
ATOM 1289 O O . GLU A 1 203 ? -17.258 -14.491 -0.126 1.000 13.093 493 GLU A O 1
ATOM 1295 N N . ARG A 1 204 ? -17.365 -16.416 1.096 1.000 13.844 494 ARG A N 1
ATOM 1296 C CA . ARG A 1 204 ? -17.059 -15.770 2.396 1.000 14.800 494 ARG A CA 1
ATOM 1297 C C . ARG A 1 204 ? -15.649 -16.158 2.846 1.000 14.738 494 ARG A C 1
ATOM 1298 O O . ARG A 1 204 ? -15.266 -15.709 3.922 1.000 14.118 494 ARG A O 1
ATOM 1306 N N . ASN A 1 205 ? -14.943 -17.011 2.092 1.000 14.403 495 ASN A N 1
ATOM 1307 C CA . ASN A 1 205 ? -13.621 -17.578 2.495 1.000 14.092 495 ASN A CA 1
ATOM 1308 C C . ASN A 1 205 ? -13.647 -17.966 3.980 1.000 14.079 495 ASN A C 1
ATOM 1309 O O . ASN A 1 205 ? -12.790 -17.496 4.740 1.000 13.974 495 ASN A O 1
ATOM 1314 N N . GLU A 1 206 ? -14.619 -18.776 4.391 1.000 13.985 496 GLU A N 1
ATOM 1315 C CA . GLU A 1 206 ? -14.912 -19.011 5.826 1.000 15.672 496 GLU A CA 1
ATOM 1316 C C . GLU A 1 206 ? -15.310 -20.467 6.015 1.000 14.099 496 GLU A C 1
ATOM 1317 O O . GLU A 1 206 ? -16.019 -20.995 5.175 1.000 13.408 496 GLU A O 1
ATOM 1323 N N . TRP A 1 207 ? -14.834 -21.065 7.103 1.000 13.690 497 TRP A N 1
ATOM 1324 C CA . TRP A 1 207 ? -15.201 -22.420 7.548 1.000 13.037 497 TRP A CA 1
ATOM 1325 C C . TRP A 1 207 ? -16.199 -22.303 8.690 1.000 13.948 497 TRP A C 1
ATOM 1326 O O . TRP A 1 207 ? -16.029 -21.410 9.535 1.000 14.110 497 TRP A O 1
ATOM 1337 N N . ARG A 1 208 ? -17.149 -23.228 8.734 1.000 14.329 498 ARG A N 1
ATOM 1338 C CA . ARG A 1 208 ? -18.115 -23.358 9.845 1.000 15.115 498 ARG A CA 1
ATOM 1339 C C . ARG A 1 208 ? -18.263 -24.834 10.175 1.000 14.699 498 ARG A C 1
ATOM 1340 O O . ARG A 1 208 ? -18.314 -25.648 9.234 1.000 13.872 498 ARG A O 1
ATOM 1348 N N . MET A 1 209 ? -18.357 -25.157 11.456 1.000 15.121 499 MET A N 1
ATOM 1349 C CA . MET A 1 209 ? -18.627 -26.546 11.880 1.000 15.440 499 MET A CA 1
ATOM 1350 C C . MET A 1 209 ? -19.988 -26.956 11.309 1.000 13.517 499 MET A C 1
ATOM 1351 O O . MET A 1 209 ? -20.861 -26.116 11.207 1.000 12.497 499 MET A O 1
ATOM 1356 N N . ILE A 1 210 ? -20.138 -28.222 10.952 1.000 11.832 500 ILE A N 1
ATOM 1357 C CA . ILE A 1 210 ? -21.454 -28.882 10.726 1.000 11.681 500 ILE A CA 1
ATOM 1358 C C . ILE A 1 210 ? -21.667 -29.929 11.833 1.000 11.555 500 ILE A C 1
ATOM 1359 O O . ILE A 1 210 ? -20.754 -30.130 12.664 1.000 10.907 500 ILE A O 1
ATOM 1364 N N . THR A 1 211 ? -22.836 -30.563 11.833 1.000 11.007 501 THR A N 1
ATOM 1365 C CA . THR A 1 211 ? -23.155 -31.710 12.699 1.000 12.059 501 THR A CA 1
ATOM 1366 C C . THR A 1 211 ? -22.017 -32.719 12.612 1.000 12.062 501 THR A C 1
ATOM 1367 O O . THR A 1 211 ? -21.588 -33.093 11.521 1.000 11.674 501 THR A O 1
ATOM 1371 N N . PRO A 1 212 ? -21.494 -33.189 13.761 1.000 11.661 502 PRO A N 1
ATOM 1372 C CA . PRO A 1 212 ? -20.489 -34.241 13.779 1.000 11.357 502 PRO A CA 1
ATOM 1373 C C . PRO A 1 212 ? -21.095 -35.567 13.327 1.000 11.319 502 PRO A C 1
ATOM 1374 O O . PRO A 1 212 ? -22.300 -35.787 13.493 1.000 11.317 502 PRO A O 1
ATOM 1378 N N . MET A 1 213 ? -20.249 -36.453 12.811 1.000 11.223 503 MET A N 1
ATOM 1379 C CA . MET A 1 213 ? -20.662 -37.828 12.444 1.000 11.138 503 MET A CA 1
ATOM 1380 C C . MET A 1 213 ? -21.009 -38.595 13.712 1.000 12.191 503 MET A C 1
ATOM 1381 O O . MET A 1 213 ? -20.643 -38.140 14.810 1.000 11.524 503 MET A O 1
ATOM 1386 N N . ASN A 1 214 ? -21.724 -39.700 13.561 1.000 12.995 504 ASN A N 1
ATOM 1387 C CA . ASN A 1 214 ? -22.066 -40.580 14.698 1.000 14.547 504 ASN A CA 1
ATOM 1388 C C . ASN A 1 214 ? -20.794 -41.303 15.143 1.000 15.629 504 ASN A C 1
ATOM 1389 O O . ASN A 1 214 ? -20.739 -41.747 16.300 1.000 19.167 504 ASN A O 1
ATOM 1394 N N . THR A 1 215 ? -19.806 -41.401 14.259 1.000 14.349 505 THR A N 1
ATOM 1395 C CA . THR A 1 215 ? -18.623 -42.271 14.426 1.000 14.310 505 THR A CA 1
ATOM 1396 C C . THR A 1 215 ? -17.347 -41.457 14.201 1.000 14.470 505 THR A C 1
ATOM 1397 O O . THR A 1 215 ? -17.270 -40.706 13.210 1.000 12.380 505 THR A O 1
ATOM 1401 N N . ILE A 1 216 ? -16.364 -41.646 15.080 1.000 14.448 506 ILE A N 1
ATOM 1402 C CA . ILE A 1 216 ? -14.968 -41.177 14.884 1.000 14.667 506 ILE A CA 1
ATOM 1403 C C . ILE A 1 216 ? -14.382 -41.877 13.649 1.000 13.526 506 ILE A C 1
ATOM 1404 O O . ILE A 1 216 ? -14.384 -43.125 13.621 1.000 12.545 506 ILE A O 1
ATOM 1409 N N . ARG A 1 217 ? -13.874 -41.135 12.670 1.000 11.401 507 ARG A N 1
ATOM 1410 C CA . ARG A 1 217 ? -13.246 -41.766 11.487 1.000 11.467 507 ARG A CA 1
ATOM 1411 C C . ARG A 1 217 ? -12.026 -40.971 11.053 1.000 11.799 507 ARG A C 1
ATOM 1412 O O . ARG A 1 217 ? -12.169 -39.778 10.713 1.000 10.650 507 ARG A O 1
ATOM 1420 N N . SER A 1 218 ? -10.891 -41.656 11.031 1.000 12.567 508 SER A N 1
ATOM 1421 C CA . SER A 1 218 ? -9.672 -41.202 10.332 1.000 13.217 508 SER A CA 1
ATOM 1422 C C . SER A 1 218 ? -9.459 -42.069 9.105 1.000 12.702 508 SER A C 1
ATOM 1423 O O . SER A 1 218 ? -9.586 -43.298 9.229 1.000 14.275 508 SER A O 1
ATOM 1426 N N . GLY A 1 219 ? -9.086 -41.448 7.991 1.000 12.421 509 GLY A N 1
ATOM 1427 C CA . GLY A 1 219 ? -8.771 -42.153 6.739 1.000 12.748 509 GLY A CA 1
ATOM 1428 C C . GLY A 1 219 ? -10.003 -42.824 6.169 1.000 12.351 509 GLY A C 1
ATOM 1429 O O . GLY A 1 219 ? -9.866 -43.945 5.619 1.000 14.025 509 GLY A O 1
ATOM 1430 N N . ALA A 1 220 ? -11.167 -42.208 6.344 1.000 11.254 510 ALA A N 1
ATOM 1431 C CA . ALA A 1 220 ? -12.435 -42.699 5.745 1.000 10.819 510 ALA A CA 1
ATOM 1432 C C . ALA A 1 220 ? -12.454 -42.311 4.263 1.000 10.447 510 ALA A C 1
ATOM 1433 O O . ALA A 1 220 ? -11.767 -41.351 3.887 1.000 9.732 510 ALA A O 1
ATOM 1435 N N . GLY A 1 221 ? -13.247 -43.005 3.462 1.000 9.892 511 GLY A N 1
ATOM 1436 C CA . GLY A 1 221 ? -13.611 -42.560 2.109 1.000 9.567 511 GLY A CA 1
ATOM 1437 C C . GLY A 1 221 ? -14.771 -41.600 2.185 1.000 9.518 511 GLY A C 1
ATOM 1438 O O . GLY A 1 221 ? -15.766 -41.936 2.802 1.000 9.653 511 GLY A O 1
ATOM 1439 N N . VAL A 1 222 ? -14.641 -40.421 1.590 1.000 9.451 512 VAL A N 1
ATOM 1440 C CA . VAL A 1 222 ? -15.679 -39.369 1.667 1.000 9.408 512 VAL A CA 1
ATOM 1441 C C . VAL A 1 222 ? -15.999 -38.940 0.242 1.000 9.702 512 VAL A C 1
ATOM 1442 O O . VAL A 1 222 ? -15.066 -38.649 -0.529 1.000 8.615 512 VAL A O 1
ATOM 1446 N N . CYS A 1 223 ? -17.271 -38.967 -0.111 1.000 9.989 513 CYS A N 1
ATOM 1447 C CA . CYS A 1 223 ? -17.686 -38.602 -1.489 1.000 10.704 513 CYS A CA 1
ATOM 1448 C C . CYS A 1 223 ? -19.093 -38.033 -1.393 1.000 10.948 513 CYS A C 1
ATOM 1449 O O . CYS A 1 223 ? -19.654 -38.004 -0.273 1.000 9.714 513 CYS A O 1
ATOM 1452 N N . VAL A 1 224 ? -19.627 -37.604 -2.527 1.000 11.588 514 VAL A N 1
ATOM 1453 C CA . VAL A 1 224 ? -20.983 -37.027 -2.581 1.000 13.235 514 VAL A CA 1
ATOM 1454 C C . VAL A 1 224 ? -21.801 -37.883 -3.541 1.000 14.077 514 VAL A C 1
ATOM 1455 O O . VAL A 1 224 ? -21.266 -38.289 -4.597 1.000 13.631 514 VAL A O 1
ATOM 1459 N N . LEU A 1 225 ? -23.041 -38.166 -3.145 1.000 14.135 515 LEU A N 1
ATOM 1460 C CA . LEU A 1 225 ? -24.010 -38.890 -3.992 1.000 15.414 515 LEU A CA 1
ATOM 1461 C C . LEU A 1 225 ? -25.390 -38.311 -3.710 1.000 15.783 515 LEU A C 1
ATOM 1462 O O . LEU A 1 225 ? -25.835 -38.315 -2.536 1.000 13.666 515 LEU A O 1
ATOM 1467 N N . HIS A 1 226 ? -26.003 -37.796 -4.776 1.000 17.668 516 HIS A N 1
ATOM 1468 C CA . HIS A 1 226 ? -27.294 -37.085 -4.724 1.000 20.049 516 HIS A CA 1
ATOM 1469 C C . HIS A 1 226 ? -27.088 -35.865 -3.827 1.000 21.974 516 HIS A C 1
ATOM 1470 O O . HIS A 1 226 ? -26.197 -35.026 -4.175 1.000 23.679 516 HIS A O 1
ATOM 1477 N N . ASN A 1 227 ? -27.837 -35.757 -2.735 1.000 18.709 517 ASN A N 1
ATOM 1478 C CA . ASN A 1 227 ? -27.802 -34.525 -1.906 1.000 17.083 517 ASN A CA 1
ATOM 1479 C C . ASN A 1 227 ? -27.079 -34.851 -0.592 1.000 14.775 517 ASN A C 1
ATOM 1480 O O . ASN A 1 227 ? -27.311 -34.145 0.388 1.000 14.672 517 ASN A O 1
ATOM 1485 N N . CYS A 1 228 ? -26.237 -35.888 -0.549 1.000 13.759 518 CYS A N 1
ATOM 1486 C CA . CYS A 1 228 ? -25.623 -36.330 0.730 1.000 12.504 518 CYS A CA 1
ATOM 1487 C C . CYS A 1 228 ? -24.109 -36.477 0.596 1.000 12.215 518 CYS A C 1
ATOM 1488 O O . CYS A 1 228 ? -23.625 -36.813 -0.503 1.000 12.100 518 CYS A O 1
ATOM 1491 N N . ILE A 1 229 ? -23.412 -36.203 1.691 1.000 10.850 519 ILE A N 1
ATOM 1492 C CA . ILE A 1 229 ? -21.964 -36.501 1.849 1.000 11.627 519 ILE A CA 1
ATOM 1493 C C . ILE A 1 229 ? -21.862 -37.829 2.598 1.000 10.880 519 ILE A C 1
ATOM 1494 O O . ILE A 1 229 ? -22.503 -37.977 3.654 1.000 11.167 519 ILE A O 1
ATOM 1499 N N . TYR A 1 230 ? -21.186 -38.788 1.996 1.000 10.501 520 TYR A N 1
ATOM 1500 C CA . TYR A 1 230 ? -21.005 -40.140 2.565 1.000 10.062 520 TYR A CA 1
ATOM 1501 C C . TYR A 1 230 ? -19.616 -40.199 3.185 1.000 9.509 520 TYR A C 1
ATOM 1502 O O . TYR A 1 230 ? -18.658 -39.622 2.596 1.000 9.073 520 TYR A O 1
ATOM 1511 N N . ALA A 1 231 ? -19.524 -40.876 4.331 1.000 9.220 521 ALA A N 1
ATOM 1512 C CA . ALA A 1 231 ? -18.256 -41.234 5.003 1.000 9.133 521 ALA A CA 1
ATOM 1513 C C . ALA A 1 231 ? -18.274 -42.740 5.222 1.000 9.632 521 ALA A C 1
ATOM 1514 O O . ALA A 1 231 ? -19.167 -43.225 5.960 1.000 8.651 521 ALA A O 1
ATOM 1516 N N . ALA A 1 232 ? -17.425 -43.445 4.481 1.000 9.563 522 ALA A N 1
ATOM 1517 C CA . ALA A 1 232 ? -17.373 -44.921 4.470 1.000 10.181 522 ALA A CA 1
ATOM 1518 C C . ALA A 1 232 ? -16.105 -45.363 5.176 1.000 10.237 522 ALA A C 1
ATOM 1519 O O . ALA A 1 232 ? -15.032 -44.839 4.824 1.000 10.539 522 ALA A O 1
ATOM 1521 N N . GLY A 1 233 ? -16.214 -46.313 6.110 1.000 11.189 523 GLY A N 1
ATOM 1522 C CA . GLY A 1 233 ? -15.036 -46.943 6.738 1.000 11.163 523 GLY A CA 1
ATOM 1523 C C . GLY A 1 233 ? -14.178 -45.937 7.483 1.000 11.706 523 GLY A C 1
ATOM 1524 O O . GLY A 1 233 ? -14.714 -44.982 8.099 1.000 10.216 523 GLY A O 1
ATOM 1525 N N . GLY A 1 234 ? -12.868 -46.139 7.422 1.000 12.841 524 GLY A N 1
ATOM 1526 C CA . GLY A 1 234 ? -11.897 -45.411 8.241 1.000 14.321 524 GLY A CA 1
ATOM 1527 C C . GLY A 1 234 ? -11.486 -46.198 9.461 1.000 16.044 524 GLY A C 1
ATOM 1528 O O . GLY A 1 234 ? -11.672 -47.425 9.457 1.000 15.481 524 GLY A O 1
ATOM 1529 N N . TYR A 1 235 ? -10.871 -45.507 10.429 1.000 17.638 525 TYR A N 1
ATOM 1530 C CA . TYR A 1 235 ? -10.246 -46.098 11.644 1.000 18.919 525 TYR A CA 1
ATOM 1531 C C . TYR A 1 235 ? -10.682 -45.238 12.830 1.000 20.385 525 TYR A C 1
ATOM 1532 O O . TYR A 1 235 ? -10.532 -43.991 12.743 1.000 20.475 525 TYR A O 1
ATOM 1541 N N . ASP A 1 236 ? -11.222 -45.851 13.889 1.000 20.345 526 ASP A N 1
ATOM 1542 C CA . ASP A 1 236 ? -11.771 -45.088 15.039 1.000 22.090 526 ASP A CA 1
ATOM 1543 C C . ASP A 1 236 ? -10.764 -45.050 16.189 1.000 22.620 526 ASP A C 1
ATOM 1544 O O . ASP A 1 236 ? -11.147 -44.514 17.195 1.000 26.028 526 ASP A O 1
ATOM 1549 N N . GLY A 1 237 ? -9.538 -45.549 16.012 1.000 25.261 527 GLY A N 1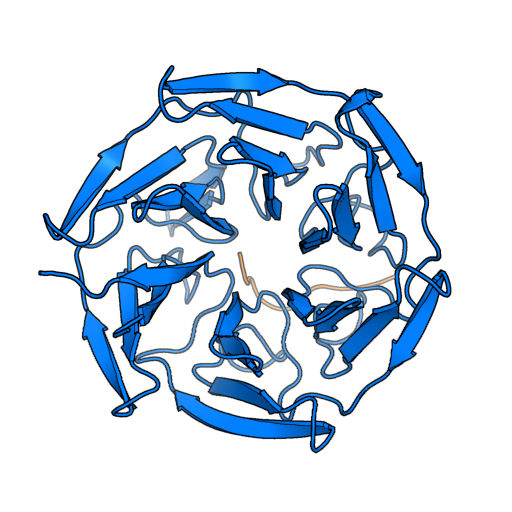
ATOM 1550 C CA . GLY A 1 237 ? -8.515 -45.642 17.078 1.000 27.855 527 GLY A CA 1
ATOM 1551 C C . GLY A 1 237 ? -8.494 -47.010 17.755 1.000 29.537 527 GLY A C 1
ATOM 1552 O O . GLY A 1 237 ? -7.617 -47.236 18.596 1.000 29.820 527 GLY A O 1
ATOM 1553 N N . GLN A 1 238 ? -9.414 -47.908 17.389 1.000 32.159 528 GLN A N 1
ATOM 1554 C CA . GLN A 1 238 ? -9.508 -49.305 17.902 1.000 34.254 528 GLN A CA 1
ATOM 1555 C C . GLN A 1 238 ? -9.613 -50.281 16.732 1.000 30.021 528 GLN A C 1
ATOM 1556 O O . GLN A 1 238 ? -8.822 -51.236 16.705 1.000 29.656 528 GLN A O 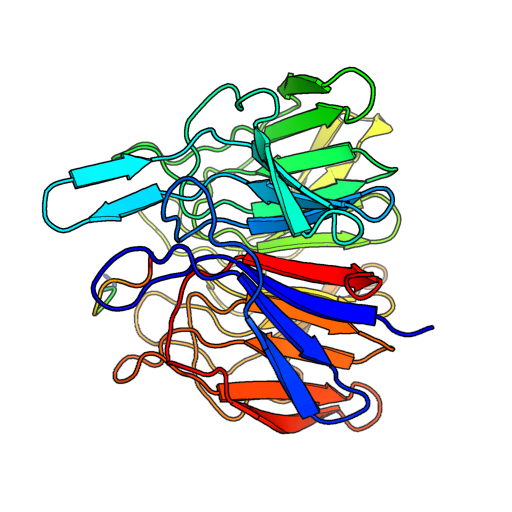1
ATOM 1562 N N . ASP A 1 239 ? -10.565 -50.063 15.822 1.000 22.842 529 ASP A N 1
ATOM 1563 C CA . ASP A 1 239 ? -10.801 -50.999 14.697 1.000 23.245 529 ASP A CA 1
ATOM 1564 C C . ASP A 1 239 ? -10.944 -50.236 13.367 1.000 19.332 529 ASP A C 1
ATOM 1565 O O . ASP A 1 239 ? -11.383 -49.074 13.352 1.000 17.077 529 ASP A O 1
ATOM 1570 N N . GLN A 1 240 ? -10.571 -50.900 12.268 1.000 17.618 530 GLN A N 1
ATOM 1571 C CA . GLN A 1 240 ? -11.014 -50.512 10.910 1.000 16.069 530 GLN A CA 1
ATOM 1572 C C . GLN A 1 240 ? -12.529 -50.725 10.868 1.000 16.140 530 GLN A C 1
ATOM 1573 O O . GLN A 1 240 ? -13.048 -51.699 11.495 1.000 15.859 530 GLN A O 1
ATOM 1579 N N . LEU A 1 241 ? -13.227 -49.809 10.195 1.000 15.525 531 LEU A N 1
ATOM 1580 C CA . LEU A 1 241 ? -14.698 -49.694 10.213 1.000 14.516 531 LEU A CA 1
ATOM 1581 C C . LEU A 1 241 ? -15.261 -50.223 8.907 1.000 13.362 531 LEU A C 1
ATOM 1582 O O . LEU A 1 241 ? -14.638 -49.957 7.863 1.000 12.592 531 LEU A O 1
ATOM 1587 N N . ASN A 1 242 ? -16.424 -50.867 8.959 1.000 12.562 532 ASN A N 1
ATOM 1588 C CA . ASN A 1 242 ? -17.229 -51.162 7.743 1.000 12.483 532 ASN A CA 1
ATOM 1589 C C . ASN A 1 242 ? -18.479 -50.264 7.689 1.000 11.450 532 ASN A C 1
ATOM 1590 O O . ASN A 1 242 ? -19.154 -50.277 6.646 1.000 13.579 532 ASN A O 1
ATOM 1595 N N . SER A 1 243 ? -18.754 -49.461 8.713 1.000 11.005 533 SER A N 1
ATOM 1596 C CA . SER A 1 243 ? -19.946 -48.573 8.758 1.000 10.300 533 SER A CA 1
ATOM 1597 C C . SER A 1 243 ? -19.796 -47.454 7.728 1.000 9.793 533 SER A C 1
ATOM 1598 O O . SER A 1 243 ? -18.673 -47.050 7.398 1.000 8.968 533 SER A O 1
ATOM 1601 N N . VAL A 1 244 ? -20.935 -47.006 7.241 1.000 9.997 534 VAL A N 1
ATOM 1602 C CA . VAL A 1 244 ? -21.087 -45.885 6.278 1.000 10.081 534 VAL A CA 1
ATOM 1603 C C . VAL A 1 244 ? -22.216 -45.001 6.788 1.000 10.779 534 VAL A C 1
ATOM 1604 O O . VAL A 1 244 ? -23.297 -45.549 7.139 1.000 11.367 534 VAL A O 1
ATOM 1608 N N . GLU A 1 245 ? -21.985 -43.694 6.850 1.000 10.196 535 GLU A N 1
ATOM 1609 C CA . GLU A 1 245 ? -23.055 -42.762 7.245 1.000 10.619 535 GLU A CA 1
ATOM 1610 C C . GLU A 1 245 ? -23.069 -41.631 6.235 1.000 10.713 535 GLU A C 1
ATOM 1611 O O . GLU A 1 245 ? -22.056 -41.423 5.517 1.000 9.841 535 GLU A O 1
ATOM 1617 N N . ARG A 1 246 ? -24.216 -40.987 6.122 1.000 11.756 536 ARG A N 1
ATOM 1618 C CA . ARG A 1 246 ? -24.341 -39.905 5.131 1.000 12.019 536 ARG A CA 1
ATOM 1619 C C . ARG A 1 246 ? -25.006 -38.696 5.771 1.000 11.931 536 ARG A C 1
ATOM 1620 O O . ARG A 1 246 ? -25.935 -38.865 6.599 1.000 11.393 536 ARG A O 1
ATOM 1628 N N . TYR A 1 247 ? -24.508 -37.531 5.379 1.000 11.579 537 TYR A N 1
ATOM 1629 C CA . TYR A 1 247 ? -24.962 -36.200 5.819 1.000 11.429 537 TYR A CA 1
ATOM 1630 C C . TYR A 1 247 ? -25.882 -35.616 4.742 1.000 12.626 537 TYR A C 1
ATOM 1631 O O . TYR A 1 247 ? -25.463 -35.393 3.601 1.000 10.749 537 TYR A O 1
ATOM 1640 N N . ASP A 1 248 ? -27.143 -35.407 5.108 1.000 13.983 538 ASP A N 1
ATOM 1641 C CA . ASP A 1 248 ? -28.132 -34.727 4.247 1.000 15.347 538 ASP A CA 1
ATOM 1642 C C . ASP A 1 248 ? -27.932 -33.226 4.442 1.000 16.551 538 ASP A C 1
ATOM 1643 O O . ASP A 1 248 ? -28.122 -32.764 5.602 1.000 14.122 538 ASP A O 1
ATOM 1648 N N . VAL A 1 249 ? -27.517 -32.490 3.387 1.000 17.220 539 VAL A N 1
ATOM 1649 C CA . VAL A 1 249 ? -27.197 -31.037 3.557 1.000 18.581 539 VAL A CA 1
ATOM 1650 C C . VAL A 1 249 ? -28.474 -30.272 3.910 1.000 20.231 539 VAL A C 1
ATOM 1651 O O . VAL A 1 249 ? -28.359 -29.292 4.633 1.000 24.075 539 VAL A O 1
ATOM 1655 N N . GLU A 1 250 ? -29.642 -30.705 3.467 1.000 22.416 540 GLU A N 1
ATOM 1656 C CA . GLU A 1 250 ? -30.905 -29.984 3.800 1.000 26.409 540 GLU A CA 1
ATOM 1657 C C . GLU A 1 250 ? -31.196 -30.179 5.297 1.000 24.342 540 GLU A C 1
ATOM 1658 O O . GLU A 1 250 ? -31.337 -29.177 6.002 1.000 27.816 540 GLU A O 1
ATOM 1664 N N . THR A 1 251 ? -31.196 -31.423 5.783 1.000 20.656 541 THR A N 1
ATOM 1665 C CA . THR A 1 251 ? -31.644 -31.771 7.158 1.000 18.694 541 THR A CA 1
ATOM 1666 C C . THR A 1 251 ? -30.526 -31.660 8.200 1.000 16.310 541 THR A C 1
ATOM 1667 O O . THR A 1 251 ? -30.839 -31.684 9.391 1.000 14.433 541 THR A O 1
ATOM 1671 N N . GLU A 1 252 ? -29.254 -31.603 7.799 1.000 16.410 542 GLU A N 1
ATOM 1672 C CA . GLU A 1 252 ? -28.098 -31.463 8.728 1.000 15.826 542 GLU A CA 1
ATOM 1673 C C . GLU A 1 252 ? -28.022 -32.654 9.696 1.000 14.366 542 GLU A C 1
ATOM 1674 O O . GLU A 1 252 ? -27.509 -32.495 10.810 1.000 13.406 542 GLU A O 1
ATOM 1680 N N . THR A 1 253 ? -28.476 -33.830 9.281 1.000 13.221 543 THR A N 1
ATOM 1681 C CA . THR A 1 253 ? -28.308 -35.070 10.073 1.000 13.592 543 THR A CA 1
ATOM 1682 C C . THR A 1 253 ? -27.383 -36.046 9.335 1.000 13.117 543 THR A C 1
ATOM 1683 O O . THR A 1 253 ? -27.288 -35.987 8.085 1.000 13.140 543 THR A O 1
ATOM 1687 N N . TRP A 1 254 ? -26.704 -36.891 10.106 1.000 12.621 544 TRP A N 1
ATOM 1688 C CA . TRP A 1 254 ? -25.993 -38.091 9.622 1.000 12.155 544 TRP A CA 1
ATOM 1689 C C . TRP A 1 254 ? -26.838 -39.318 9.932 1.000 13.191 544 TRP A C 1
ATOM 1690 O O . TRP A 1 254 ? -27.273 -39.450 11.103 1.000 12.638 544 TRP A O 1
ATOM 1701 N N . THR A 1 255 ? -27.000 -40.192 8.949 1.000 12.248 545 THR A N 1
ATOM 1702 C CA . THR A 1 255 ? -27.740 -41.461 9.089 1.000 13.087 545 THR A CA 1
ATOM 1703 C C . THR A 1 255 ? -26.816 -42.566 8.610 1.000 13.507 545 THR A C 1
ATOM 1704 O O . THR A 1 255 ? -26.180 -42.355 7.548 1.000 14.169 545 THR A O 1
ATOM 1708 N N . PHE A 1 256 ? -26.773 -43.697 9.309 1.000 12.538 546 PHE A N 1
ATOM 1709 C CA . PHE A 1 256 ? -26.044 -44.879 8.795 1.000 12.413 546 PHE A CA 1
ATOM 1710 C C . PHE A 1 256 ? -26.816 -45.443 7.615 1.000 12.180 546 PHE A C 1
ATOM 1711 O O . PHE A 1 256 ? -28.058 -45.463 7.669 1.000 12.868 546 PHE A O 1
ATOM 1719 N N . VAL A 1 257 ? -26.102 -45.938 6.619 1.000 11.892 547 VAL A N 1
ATOM 1720 C CA . VAL A 1 257 ? -26.683 -46.769 5.529 1.000 12.117 547 VAL A CA 1
ATOM 1721 C C . VAL A 1 257 ? -26.110 -48.190 5.673 1.000 12.390 547 VAL A C 1
ATOM 1722 O O . VAL A 1 257 ? -25.419 -48.470 6.695 1.000 12.886 547 VAL A O 1
ATOM 1726 N N . ALA A 1 258 ? -26.365 -49.071 4.719 1.000 12.103 548 ALA A N 1
ATOM 1727 C CA . ALA A 1 258 ? -25.839 -50.458 4.785 1.000 12.122 548 ALA A CA 1
ATOM 1728 C C . ALA A 1 258 ? -24.314 -50.408 4.931 1.000 12.661 548 ALA A C 1
ATOM 1729 O O . ALA A 1 258 ? -23.634 -49.621 4.276 1.000 10.296 548 ALA A O 1
ATOM 1731 N N . PRO A 1 259 ? -23.723 -51.232 5.819 1.000 12.687 549 PRO A N 1
ATOM 1732 C CA . PRO A 1 259 ? -22.271 -51.290 5.950 1.000 12.721 549 PRO A CA 1
ATOM 1733 C C . PRO A 1 259 ? -21.640 -51.975 4.742 1.000 13.105 549 PRO A C 1
ATOM 1734 O O . PRO A 1 259 ? -22.301 -52.791 4.107 1.000 13.617 549 PRO A O 1
ATOM 1738 N N . MET A 1 260 ? -20.375 -51.654 4.468 1.000 12.879 550 MET A N 1
ATOM 1739 C CA . MET A 1 260 ? -19.545 -52.399 3.481 1.000 13.494 550 MET A CA 1
ATOM 1740 C C . MET A 1 260 ? -19.349 -53.856 3.952 1.000 14.458 550 MET A C 1
ATOM 1741 O O . MET A 1 260 ? -19.403 -54.132 5.175 1.000 14.869 550 MET A O 1
ATOM 1746 N N . ARG A 1 261 ? -19.121 -54.760 3.009 1.000 17.443 551 ARG A N 1
ATOM 1747 C CA . ARG A 1 261 ? -18.777 -56.178 3.275 1.000 20.123 551 ARG A CA 1
ATOM 1748 C C . ARG A 1 261 ? -17.438 -56.234 4.027 1.000 19.951 551 ARG A C 1
ATOM 1749 O O . ARG A 1 261 ? -17.300 -57.124 4.854 1.000 18.885 551 ARG A O 1
ATOM 1757 N N . HIS A 1 262 ? -16.471 -55.352 3.731 1.000 18.563 552 HIS A N 1
ATOM 1758 C CA . HIS A 1 262 ? -15.116 -55.375 4.349 1.000 19.558 552 HIS A CA 1
ATOM 1759 C C . HIS A 1 262 ? -14.912 -54.146 5.244 1.000 17.737 552 HIS A C 1
ATOM 1760 O O . HIS A 1 262 ? -15.226 -53.012 4.792 1.000 16.264 552 HIS A O 1
ATOM 1767 N N . HIS A 1 263 ? -14.402 -54.352 6.456 1.000 15.503 553 HIS A N 1
ATOM 1768 C CA . HIS A 1 263 ? -13.814 -53.276 7.284 1.000 15.406 553 HIS A CA 1
ATOM 1769 C C . HIS A 1 263 ? -12.624 -52.715 6.500 1.000 15.082 553 HIS A C 1
ATOM 1770 O O . HIS A 1 263 ? -11.831 -53.538 6.014 1.000 16.583 553 HIS A O 1
ATOM 1777 N N . ARG A 1 264 ? -12.496 -51.391 6.364 1.000 14.404 554 ARG A N 1
ATOM 1778 C CA . ARG A 1 264 ? -11.342 -50.813 5.624 1.000 14.395 554 ARG A CA 1
ATOM 1779 C C . ARG A 1 264 ? -11.014 -49.400 6.091 1.000 14.407 554 ARG A C 1
ATOM 1780 O O . ARG A 1 264 ? -11.925 -48.567 6.211 1.000 14.820 554 ARG A O 1
ATOM 1788 N N . SER A 1 265 ? -9.719 -49.155 6.317 1.000 13.672 555 SER A N 1
ATOM 1789 C CA . SER A 1 265 ? -9.175 -47.786 6.471 1.000 13.523 555 SER A CA 1
ATOM 1790 C C . SER A 1 265 ? -8.249 -47.503 5.287 1.000 12.689 555 SER A C 1
ATOM 1791 O O . SER A 1 265 ? -7.809 -48.452 4.632 1.000 12.952 555 SER A O 1
ATOM 1794 N N . ALA A 1 266 ? -7.996 -46.232 5.013 1.000 11.748 556 ALA A N 1
ATOM 1795 C CA . ALA A 1 266 ? -7.089 -45.792 3.947 1.000 11.124 556 ALA A CA 1
ATOM 1796 C C . ALA A 1 266 ? -7.612 -46.345 2.623 1.000 10.955 556 ALA A C 1
ATOM 1797 O O . ALA A 1 266 ? -6.819 -46.800 1.825 1.000 11.230 556 ALA A O 1
ATOM 1799 N N . LEU A 1 267 ? -8.928 -46.285 2.410 1.000 10.668 557 LEU A N 1
ATOM 1800 C CA . LEU A 1 267 ? -9.589 -46.742 1.169 1.000 10.484 557 LEU A CA 1
ATOM 1801 C C . LEU A 1 267 ? -9.600 -45.577 0.185 1.000 10.380 557 LEU A C 1
ATOM 1802 O O . LEU A 1 267 ? -9.607 -44.420 0.635 1.000 10.501 557 LEU A O 1
ATOM 1807 N N . GLY A 1 268 ? -9.596 -45.896 -1.108 1.000 10.231 558 GLY A N 1
ATOM 1808 C CA . GLY A 1 268 ? -9.987 -44.980 -2.168 1.000 9.884 558 GLY A CA 1
ATOM 1809 C C . GLY A 1 268 ? -11.499 -44.974 -2.321 1.000 9.931 558 GLY A C 1
ATOM 1810 O O . GLY A 1 268 ? -12.141 -46.009 -2.059 1.000 10.017 558 GLY A O 1
ATOM 1811 N N . ILE A 1 269 ? -12.066 -43.843 -2.747 1.000 9.852 559 ILE A N 1
ATOM 1812 C CA . ILE A 1 269 ? -13.520 -43.773 -3.036 1.000 9.840 559 ILE A CA 1
ATOM 1813 C C . ILE A 1 269 ? -13.764 -42.909 -4.266 1.000 10.206 559 ILE A C 1
ATOM 1814 O O . ILE A 1 269 ? -13.007 -41.947 -4.470 1.000 9.944 559 ILE A O 1
ATOM 1819 N N . THR A 1 270 ? -14.797 -43.233 -5.038 1.000 10.790 560 THR A N 1
ATOM 1820 C CA . THR A 1 270 ? -15.266 -42.333 -6.111 1.000 11.906 560 THR A CA 1
ATOM 1821 C C . THR A 1 270 ? -16.704 -42.692 -6.423 1.000 12.301 560 THR A C 1
ATOM 1822 O O . THR A 1 270 ? -17.246 -43.675 -5.853 1.000 15.158 560 THR A O 1
ATOM 1826 N N . VAL A 1 271 ? -17.320 -41.859 -7.236 1.000 12.629 561 VAL A N 1
ATOM 1827 C CA . VAL A 1 271 ? -18.715 -42.069 -7.673 1.000 13.576 561 VAL A CA 1
ATOM 1828 C C . VAL A 1 271 ? -18.679 -42.243 -9.192 1.000 15.165 561 VAL A C 1
ATOM 1829 O O . VAL A 1 271 ? -17.937 -41.505 -9.841 1.000 14.311 561 VAL A O 1
ATOM 1833 N N . HIS A 1 272 ? -19.357 -43.258 -9.732 1.000 16.262 562 HIS A N 1
ATOM 1834 C CA . HIS A 1 272 ? -19.541 -43.410 -11.203 1.000 18.279 562 HIS A CA 1
ATOM 1835 C C . HIS A 1 272 ? -20.964 -43.895 -11.486 1.000 17.897 562 HIS A C 1
ATOM 1836 O O . HIS A 1 272 ? -21.350 -44.916 -10.891 1.000 17.509 562 HIS A O 1
ATOM 1843 N N . GLN A 1 273 ? -21.690 -43.143 -12.320 1.000 17.984 563 GLN A N 1
ATOM 1844 C CA . GLN A 1 273 ? -23.066 -43.451 -12.803 1.000 18.957 563 GLN A CA 1
ATOM 1845 C C . GLN A 1 273 ? -23.954 -43.801 -11.594 1.000 18.837 563 GLN A C 1
ATOM 1846 O O . GLN A 1 273 ? -24.654 -44.828 -11.627 1.000 19.355 563 GLN A O 1
ATOM 1852 N N . GLY A 1 274 ? -23.948 -42.913 -10.588 1.000 17.611 564 GLY A N 1
ATOM 1853 C CA . GLY A 1 274 ? -24.879 -42.912 -9.449 1.000 16.515 564 GLY A CA 1
ATOM 1854 C C . GLY A 1 274 ? -24.556 -44.016 -8.464 1.000 15.054 564 GLY A C 1
ATOM 1855 O O . GLY A 1 274 ? -25.410 -44.358 -7.690 1.000 14.621 564 GLY A O 1
ATOM 1856 N N . LYS A 1 275 ? -23.346 -44.550 -8.466 1.000 14.441 565 LYS A N 1
ATOM 1857 C CA . LYS A 1 275 ? -22.973 -45.618 -7.504 1.000 15.112 565 LYS A CA 1
ATOM 1858 C C . LYS A 1 275 ? -21.608 -45.282 -6.894 1.000 13.790 565 LYS A C 1
ATOM 1859 O O . LYS A 1 275 ? -20.778 -44.668 -7.602 1.000 11.872 565 LYS A O 1
ATOM 1865 N N . ILE A 1 276 ? -21.424 -45.602 -5.610 1.000 12.681 566 ILE A N 1
ATOM 1866 C CA . ILE A 1 276 ? -20.140 -45.384 -4.898 1.000 12.340 566 ILE A CA 1
ATOM 1867 C C . ILE A 1 276 ? -19.264 -46.617 -5.098 1.000 11.717 566 ILE A C 1
ATOM 1868 O O . ILE A 1 276 ? -19.728 -47.734 -4.888 1.000 11.696 566 ILE A O 1
ATOM 1873 N N . TYR A 1 277 ? -17.994 -46.384 -5.389 1.000 12.966 567 TYR A N 1
ATOM 1874 C CA . TYR A 1 277 ? -16.975 -47.448 -5.446 1.000 13.126 567 TYR A CA 1
ATOM 1875 C C . TYR A 1 277 ? -15.923 -47.137 -4.386 1.000 13.007 567 TYR A C 1
ATOM 1876 O O . TYR A 1 277 ? -15.425 -45.985 -4.338 1.000 11.898 567 TYR A O 1
ATOM 1885 N N . VAL A 1 278 ? -15.607 -48.157 -3.588 1.000 13.569 568 VAL A N 1
ATOM 1886 C CA . VAL A 1 278 ? -14.487 -48.156 -2.616 1.000 13.369 568 VAL A CA 1
ATOM 1887 C C . VAL A 1 278 ? -13.445 -49.163 -3.095 1.000 14.264 568 VAL A C 1
ATOM 1888 O O . VAL A 1 278 ? -13.812 -50.261 -3.576 1.000 14.479 568 VAL A O 1
ATOM 1892 N N . LEU A 1 279 ? -12.192 -48.715 -3.077 1.000 13.999 569 LEU A N 1
ATOM 1893 C CA . LEU A 1 279 ? -11.040 -49.471 -3.613 1.000 13.413 569 LEU A CA 1
ATOM 1894 C C . LEU A 1 279 ? -10.013 -49.670 -2.516 1.000 13.420 569 LEU A C 1
ATOM 1895 O O . LEU A 1 279 ? -9.550 -48.669 -1.914 1.000 13.203 569 LEU A O 1
ATOM 1900 N N . GLY A 1 280 ? -9.686 -50.927 -2.267 1.000 14.534 570 GLY A N 1
ATOM 1901 C CA . GLY A 1 280 ? -8.595 -51.342 -1.357 1.000 14.163 570 GLY A CA 1
ATOM 1902 C C . GLY A 1 280 ? -8.725 -50.814 0.065 1.000 13.887 570 GLY A C 1
ATOM 1903 O O . GLY A 1 280 ? -9.846 -50.688 0.567 1.000 12.609 570 GLY A O 1
ATOM 1904 N N . GLY A 1 281 ? -7.573 -50.547 0.689 1.000 13.496 571 GLY A N 1
ATOM 1905 C CA . GLY A 1 281 ? -7.436 -50.159 2.090 1.000 14.692 571 GLY A CA 1
ATOM 1906 C C . GLY A 1 281 ? -6.892 -51.290 2.932 1.000 14.707 571 GLY A C 1
ATOM 1907 O O . GLY A 1 281 ? -6.266 -52.196 2.387 1.000 14.615 571 GLY A O 1
ATOM 1908 N N . TYR A 1 282 ? -7.112 -51.203 4.234 1.000 16.379 572 TYR A N 1
ATOM 1909 C CA . TYR A 1 282 ? -6.538 -52.120 5.254 1.000 18.115 572 TYR A CA 1
ATOM 1910 C C . TYR A 1 282 ? -7.632 -52.535 6.240 1.000 18.575 572 TYR A C 1
ATOM 1911 O O . TYR A 1 282 ? -8.276 -51.602 6.756 1.000 18.930 572 TYR A O 1
ATOM 1920 N N . ASP A 1 283 ? -7.790 -53.843 6.527 1.000 19.692 573 ASP A N 1
ATOM 1921 C CA . ASP A 1 283 ? -8.810 -54.377 7.477 1.000 19.897 573 ASP A CA 1
ATOM 1922 C C . ASP A 1 283 ? -8.184 -54.876 8.793 1.000 20.678 573 ASP A C 1
ATOM 1923 O O . ASP A 1 283 ? -8.855 -55.651 9.488 1.000 21.574 573 ASP A O 1
ATOM 1928 N N . GLY A 1 284 ? -6.990 -54.422 9.156 1.000 19.450 574 GLY A N 1
ATOM 1929 C CA . GLY A 1 284 ? -6.289 -54.892 10.357 1.000 20.768 574 GLY A CA 1
ATOM 1930 C C . GLY A 1 284 ? -5.570 -56.218 10.142 1.000 20.745 574 GLY A C 1
ATOM 1931 O O . GLY A 1 284 ? -4.919 -56.670 11.088 1.000 21.198 574 GLY A O 1
ATOM 1932 N N . HIS A 1 285 ? -5.620 -56.808 8.947 1.000 21.918 575 HIS A N 1
ATOM 1933 C CA . HIS A 1 285 ? -4.982 -58.125 8.640 1.000 21.369 575 HIS A CA 1
ATOM 1934 C C . HIS A 1 285 ? -4.408 -58.129 7.224 1.000 20.676 575 HIS A C 1
ATOM 1935 O O . HIS A 1 285 ? -3.321 -58.640 7.057 1.000 20.266 575 HIS A O 1
ATOM 1942 N N . THR A 1 286 ? -5.155 -57.645 6.231 1.000 21.633 576 THR A N 1
ATOM 1943 C CA . THR A 1 286 ? -4.814 -57.722 4.783 1.000 19.890 576 THR A CA 1
ATOM 1944 C C . THR A 1 286 ? -4.845 -56.324 4.157 1.000 19.189 576 THR A C 1
ATOM 1945 O O . THR A 1 286 ? -5.742 -55.544 4.532 1.000 16.631 576 THR A O 1
ATOM 1949 N N . PHE A 1 287 ? -3.931 -56.061 3.208 1.000 17.679 577 PHE A N 1
ATOM 1950 C CA . PHE A 1 287 ? -4.034 -54.955 2.225 1.000 16.815 577 PHE A CA 1
ATOM 1951 C C . PHE A 1 287 ? -4.971 -55.444 1.137 1.000 16.009 577 PHE A C 1
ATOM 1952 O O . PHE A 1 287 ? -4.612 -56.378 0.410 1.000 14.325 577 PHE A O 1
ATOM 1960 N N . LEU A 1 288 ? -6.173 -54.870 1.116 1.000 15.621 578 LEU A N 1
ATOM 1961 C CA . LEU A 1 288 ? -7.318 -55.377 0.325 1.000 15.614 578 LEU A CA 1
ATOM 1962 C C . LEU A 1 288 ? -7.108 -55.092 -1.151 1.000 16.358 578 LEU A C 1
ATOM 1963 O O . LEU A 1 288 ? -6.677 -53.985 -1.493 1.000 17.348 578 LEU A O 1
ATOM 1968 N N . ASP A 1 289 ? -7.399 -56.067 -2.002 1.000 17.068 579 ASP A N 1
ATOM 1969 C CA . ASP A 1 289 ? -7.593 -55.790 -3.444 1.000 18.267 579 ASP A CA 1
ATOM 1970 C C . ASP A 1 289 ? -9.094 -55.600 -3.715 1.000 17.026 579 ASP A C 1
ATOM 1971 O O . ASP A 1 289 ? -9.447 -55.247 -4.846 1.000 16.015 579 ASP A O 1
ATOM 1976 N N . SER A 1 290 ? -9.933 -55.809 -2.699 1.000 17.559 580 SER A N 1
ATOM 1977 C CA . SER A 1 290 ? -11.411 -55.735 -2.835 1.000 17.858 580 SER A CA 1
ATOM 1978 C C . SER A 1 290 ? -11.846 -54.340 -3.291 1.000 17.124 580 SER A C 1
ATOM 1979 O O . SER A 1 290 ? -11.453 -53.349 -2.620 1.000 18.471 580 SER A O 1
ATOM 1982 N N . VAL A 1 291 ? -12.692 -54.289 -4.333 1.000 16.942 581 VAL A N 1
ATOM 1983 C CA . VAL A 1 291 ? -13.472 -53.093 -4.791 1.000 15.822 581 VAL A CA 1
ATOM 1984 C C . VAL A 1 291 ? -14.966 -53.416 -4.644 1.000 16.553 581 VAL A C 1
ATOM 1985 O O . VAL A 1 291 ? -15.415 -54.387 -5.259 1.000 18.196 581 VAL A O 1
ATOM 1989 N N . GLU A 1 292 ? -15.693 -52.611 -3.875 1.000 14.747 582 GLU A N 1
ATOM 1990 C CA . GLU A 1 292 ? -17.126 -52.777 -3.563 1.000 15.381 582 GLU A CA 1
ATOM 1991 C C . GLU A 1 292 ? -17.869 -51.585 -4.170 1.000 15.057 582 GLU A C 1
ATOM 1992 O O . GLU A 1 292 ? -17.280 -50.493 -4.299 1.000 14.694 582 GLU A O 1
ATOM 1998 N N . CYS A 1 293 ? -19.148 -51.781 -4.466 1.000 14.700 583 CYS A N 1
ATOM 1999 C CA . CYS A 1 293 ? -19.987 -50.808 -5.184 1.000 14.197 583 CYS A CA 1
ATOM 2000 C C . CYS A 1 293 ? -21.283 -50.652 -4.402 1.000 13.512 583 CYS A C 1
ATOM 2001 O O . CYS A 1 293 ? -21.909 -51.687 -4.139 1.000 12.399 583 CYS A O 1
ATOM 2004 N N . TYR A 1 294 ? -21.646 -49.424 -4.029 1.000 11.984 584 TYR A N 1
ATOM 2005 C CA . TYR A 1 294 ? -22.888 -49.158 -3.271 1.000 12.603 584 TYR A CA 1
ATOM 2006 C C . TYR A 1 294 ? -23.972 -48.657 -4.217 1.000 12.997 584 TYR A C 1
ATOM 2007 O O . TYR A 1 294 ? -23.766 -47.659 -4.988 1.000 13.312 584 TYR A O 1
ATOM 2016 N N . ASP A 1 295 ? -25.109 -49.344 -4.178 1.000 14.614 585 ASP A N 1
ATOM 2017 C CA . ASP A 1 295 ? -26.313 -48.932 -4.940 1.000 16.563 585 ASP A CA 1
ATOM 2018 C C . ASP A 1 295 ? -27.276 -48.253 -3.983 1.000 16.319 585 ASP A C 1
ATOM 2019 O O . ASP A 1 295 ? -27.839 -48.904 -3.112 1.000 16.540 585 ASP A O 1
ATOM 2024 N N . PRO A 1 296 ? -27.485 -46.929 -4.103 1.000 17.821 586 PRO A N 1
ATOM 2025 C CA . PRO A 1 296 ? -28.301 -46.192 -3.143 1.000 18.347 586 PRO A CA 1
ATOM 2026 C C . PRO A 1 296 ? -29.784 -46.523 -3.322 1.000 19.888 586 PRO A C 1
ATOM 2027 O O . PRO A 1 296 ? -30.494 -46.342 -2.401 1.000 20.735 586 PRO A O 1
ATOM 2031 N N . ASP A 1 297 ? -30.184 -47.032 -4.483 1.000 20.520 587 ASP A N 1
ATOM 2032 C CA . ASP A 1 297 ? -31.595 -47.419 -4.762 1.000 23.124 587 ASP A CA 1
ATOM 2033 C C . ASP A 1 297 ? -31.973 -48.625 -3.906 1.000 21.729 587 ASP A C 1
ATOM 2034 O O . ASP A 1 297 ? -33.084 -48.656 -3.380 1.000 23.019 587 ASP A O 1
ATOM 2039 N N . SER A 1 298 ? -31.074 -49.593 -3.789 1.000 20.304 588 SER A N 1
ATOM 2040 C CA . SER A 1 298 ? -31.292 -50.838 -3.025 1.000 18.037 588 SER A CA 1
ATOM 2041 C C . SER A 1 298 ? -30.657 -50.735 -1.636 1.000 17.998 588 SER A C 1
ATOM 2042 O O . SER A 1 298 ? -31.004 -51.566 -0.814 1.000 17.953 588 SER A O 1
ATOM 2045 N N . ASP A 1 299 ? -29.779 -49.759 -1.367 1.000 16.280 589 ASP A N 1
ATOM 2046 C CA . ASP A 1 299 ? -29.030 -49.673 -0.082 1.000 15.978 589 ASP A CA 1
ATOM 2047 C C . ASP A 1 299 ? -28.265 -50.977 0.096 1.000 15.532 589 ASP A C 1
ATOM 2048 O O . ASP A 1 299 ? -28.329 -51.568 1.163 1.000 14.026 589 ASP A O 1
ATOM 2053 N N . THR A 1 300 ? -27.533 -51.408 -0.921 1.000 15.607 590 THR A N 1
ATOM 2054 C CA . THR A 1 300 ? -26.688 -52.614 -0.803 1.000 16.659 590 THR A CA 1
ATOM 2055 C C . THR A 1 300 ? -25.315 -52.355 -1.424 1.000 16.609 590 THR A C 1
ATOM 2056 O O . THR A 1 300 ? -25.176 -51.508 -2.367 1.000 15.454 590 THR A O 1
ATOM 2060 N N . TRP A 1 301 ? -24.356 -53.097 -0.903 1.000 16.064 591 TRP A N 1
ATOM 2061 C CA . TRP A 1 301 ? -22.974 -53.172 -1.420 1.000 16.271 591 TRP A CA 1
ATOM 2062 C C . TRP A 1 301 ? -22.809 -54.507 -2.121 1.000 17.260 591 TRP A C 1
ATOM 2063 O O . TRP A 1 301 ? -23.301 -55.497 -1.575 1.000 16.993 591 TRP A O 1
ATOM 2074 N N . SER A 1 302 ? -22.054 -54.537 -3.212 1.000 18.341 592 SER A N 1
ATOM 2075 C CA . SER A 1 302 ? -21.613 -55.806 -3.844 1.000 19.927 592 SER A CA 1
ATOM 2076 C C . SER A 1 302 ? -20.134 -55.703 -4.234 1.000 22.202 592 SER A C 1
ATOM 2077 O O . SER A 1 302 ? -19.655 -54.574 -4.499 1.000 21.911 592 SER A O 1
ATOM 2080 N N . GLU A 1 303 ? -19.475 -56.855 -4.348 1.000 23.387 593 GLU A N 1
ATOM 2081 C CA . GLU A 1 303 ? -18.073 -56.975 -4.818 1.000 25.775 593 GLU A CA 1
ATOM 2082 C C . GLU A 1 303 ? -18.095 -56.868 -6.342 1.000 25.261 593 GLU A C 1
ATOM 2083 O O . GLU A 1 303 ? -18.849 -57.601 -6.951 1.000 25.025 593 GLU A O 1
ATOM 2089 N N . VAL A 1 304 ? -17.371 -55.956 -6.973 1.000 24.099 594 VAL A N 1
ATOM 2090 C CA . VAL A 1 304 ? -17.541 -55.830 -8.454 1.000 27.127 594 VAL A CA 1
ATOM 2091 C C . VAL A 1 304 ? -16.275 -56.223 -9.216 1.000 25.985 594 VAL A C 1
ATOM 2092 O O . VAL A 1 304 ? -16.395 -56.461 -10.425 1.000 25.665 594 VAL A O 1
ATOM 2096 N N . THR A 1 305 ? -15.127 -56.280 -8.546 1.000 25.292 595 THR A N 1
ATOM 2097 C CA . THR A 1 305 ? -13.802 -56.571 -9.158 1.000 25.718 595 THR A CA 1
ATOM 2098 C C . THR A 1 305 ? -12.779 -56.582 -8.022 1.000 25.186 595 THR A C 1
ATOM 2099 O O . THR A 1 305 ? -13.161 -56.297 -6.863 1.000 25.742 595 THR A O 1
ATOM 2103 N N . ARG A 1 306 ? -11.559 -56.979 -8.331 1.000 23.793 596 ARG A N 1
ATOM 2104 C CA . ARG A 1 306 ? -10.407 -56.871 -7.411 1.000 25.619 596 ARG A CA 1
ATOM 2105 C C . ARG A 1 306 ? -9.352 -56.073 -8.172 1.000 21.393 596 ARG A C 1
ATOM 2106 O O . ARG A 1 306 ? -9.221 -56.238 -9.405 1.000 19.563 596 ARG A O 1
ATOM 2114 N N . MET A 1 307 ? -8.675 -55.174 -7.470 1.000 19.135 597 MET A N 1
ATOM 2115 C CA . MET A 1 307 ? -7.432 -54.569 -7.970 1.000 17.625 597 MET A CA 1
ATOM 2116 C C . MET A 1 307 ? -6.436 -55.702 -8.242 1.000 17.206 597 MET A C 1
ATOM 2117 O O . MET A 1 307 ? -6.588 -56.809 -7.673 1.000 15.564 597 MET A O 1
ATOM 2122 N N . THR A 1 308 ? -5.437 -55.399 -9.054 1.000 16.730 598 THR A N 1
ATOM 2123 C CA . THR A 1 308 ? -4.399 -56.353 -9.501 1.000 17.040 598 THR A CA 1
ATOM 2124 C C . THR A 1 308 ? -3.547 -56.763 -8.295 1.000 16.897 598 THR A C 1
ATOM 2125 O O . THR A 1 308 ? -2.992 -57.892 -8.301 1.000 16.137 598 THR A O 1
ATOM 2129 N N . SER A 1 309 ? -3.477 -55.916 -7.269 1.000 15.240 599 SER A N 1
ATOM 2130 C CA . SER A 1 309 ? -2.733 -56.228 -6.024 1.000 15.599 599 SER A CA 1
ATOM 2131 C C . SER A 1 309 ? -3.275 -55.376 -4.871 1.000 15.491 599 SER A C 1
ATOM 2132 O O . SER A 1 309 ? -3.662 -54.214 -5.098 1.000 18.088 599 SER A O 1
ATOM 2135 N N . GLY A 1 310 ? -3.307 -55.959 -3.683 1.000 14.966 600 GLY A N 1
ATOM 2136 C CA . GLY A 1 310 ? -3.773 -55.310 -2.453 1.000 14.408 600 GLY A CA 1
ATOM 2137 C C . GLY A 1 310 ? -2.906 -54.119 -2.108 1.000 13.934 600 GLY A C 1
ATOM 2138 O O . GLY A 1 310 ? -1.652 -54.245 -2.134 1.000 14.124 600 GLY A O 1
ATOM 2139 N N . ARG A 1 311 ? -3.540 -52.993 -1.788 1.000 13.442 601 ARG A N 1
ATOM 2140 C CA . ARG A 1 311 ? -2.830 -51.736 -1.468 1.000 12.619 601 ARG A CA 1
ATOM 2141 C C . ARG A 1 311 ? -3.770 -50.820 -0.694 1.000 12.402 601 ARG A C 1
ATOM 2142 O O . ARG A 1 311 ? -5.010 -51.016 -0.799 1.000 12.159 601 ARG A O 1
ATOM 2150 N N . SER A 1 312 ? -3.195 -49.875 0.059 1.000 11.765 602 SER A N 1
ATOM 2151 C CA . SER A 1 312 ? -3.944 -48.839 0.823 1.000 11.647 602 SER A CA 1
ATOM 2152 C C . SER A 1 312 ? -3.468 -47.438 0.395 1.000 10.728 602 SER A C 1
ATOM 2153 O O . SER A 1 312 ? -2.528 -47.371 -0.325 1.000 10.855 602 SER A O 1
ATOM 2156 N N . GLY A 1 313 ? -4.137 -46.362 0.801 1.000 11.229 603 GLY A N 1
ATOM 2157 C CA . GLY A 1 313 ? -3.642 -44.981 0.605 1.000 11.201 603 GLY A CA 1
ATOM 2158 C C . GLY A 1 313 ? -3.571 -44.581 -0.870 1.000 10.666 603 GLY A C 1
ATOM 2159 O O . GLY A 1 313 ? -2.625 -43.876 -1.241 1.000 10.672 603 GLY A O 1
ATOM 2160 N N . VAL A 1 314 ? -4.487 -45.049 -1.718 1.000 10.059 604 VAL A N 1
ATOM 2161 C CA . VAL A 1 314 ? -4.490 -44.673 -3.161 1.000 10.093 604 VAL A CA 1
ATOM 2162 C C . VAL A 1 314 ? -5.192 -43.322 -3.343 1.000 10.463 604 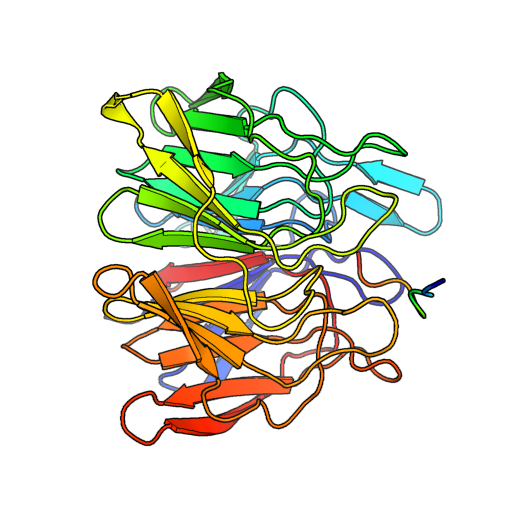VAL A C 1
ATOM 2163 O O . VAL A 1 314 ? -5.932 -42.871 -2.448 1.000 11.706 604 VAL A O 1
ATOM 2167 N N . GLY A 1 315 ? -4.924 -42.693 -4.474 1.000 10.920 605 GLY A N 1
ATOM 2168 C CA . GLY A 1 315 ? -5.703 -41.573 -5.023 1.000 11.111 605 GLY A CA 1
ATOM 2169 C C . GLY A 1 315 ? -6.620 -42.143 -6.077 1.000 11.777 605 GLY A C 1
ATOM 2170 O O . GLY A 1 315 ? -6.161 -43.020 -6.832 1.000 12.947 605 GLY A O 1
ATOM 2171 N N . VAL A 1 316 ? -7.881 -41.720 -6.122 1.000 12.890 606 VAL A N 1
ATOM 2172 C CA . VAL A 1 316 ? -8.839 -42.236 -7.144 1.000 13.478 606 VAL A CA 1
ATOM 2173 C C . VAL A 1 316 ? -9.663 -41.076 -7.718 1.000 13.603 606 VAL A C 1
ATOM 2174 O O . VAL A 1 316 ? -9.901 -40.079 -7.034 1.000 12.851 606 VAL A O 1
ATOM 2178 N N . ALA A 1 317 ? -9.993 -41.160 -8.999 1.000 12.975 607 ALA A N 1
ATOM 2179 C CA . ALA A 1 317 ? -10.905 -40.211 -9.656 1.000 13.185 607 ALA A CA 1
ATOM 2180 C C . ALA A 1 317 ? -11.400 -40.854 -10.951 1.000 13.396 607 ALA A C 1
ATOM 2181 O O . ALA A 1 317 ? -10.931 -41.960 -11.292 1.000 12.792 607 ALA A O 1
ATOM 2183 N N . VAL A 1 318 ? -12.324 -40.161 -11.618 1.000 13.935 608 VAL A N 1
ATOM 2184 C CA . VAL A 1 318 ? -13.037 -40.669 -12.823 1.000 15.000 608 VAL A CA 1
ATOM 2185 C C . VAL A 1 318 ? -12.802 -39.687 -13.979 1.000 15.049 608 VAL A C 1
ATOM 2186 O O . VAL A 1 318 ? -13.020 -38.493 -13.790 1.000 14.651 608 VAL A O 1
ATOM 2190 N N . THR A 1 319 ? -12.384 -40.187 -15.141 1.000 17.225 609 THR A N 1
ATOM 2191 C CA . THR A 1 319 ? -12.366 -39.382 -16.394 1.000 21.627 609 THR A CA 1
ATOM 2192 C C . THR A 1 319 ? -12.421 -40.301 -17.625 1.000 24.880 609 THR A C 1
ATOM 2193 O O . THR A 1 319 ? -12.638 -41.545 -17.455 1.000 22.507 609 THR A O 1
ATOM 2197 N N . MET A 1 320 ? -12.234 -39.700 -18.810 1.000 31.771 610 MET A N 1
ATOM 2198 C CA . MET A 1 320 ? -12.321 -40.361 -20.150 1.000 36.662 610 MET A CA 1
ATOM 2199 C C . MET A 1 320 ? -11.207 -41.397 -20.280 1.000 34.705 610 MET A C 1
ATOM 2200 O O . MET A 1 320 ? -10.117 -41.158 -19.730 1.000 36.361 610 MET A O 1
ATOM 2205 N N . GLU A 1 321 ? -11.447 -42.482 -21.009 1.000 33.831 611 GLU A N 1
ATOM 2206 C CA . GLU A 1 321 ? -10.428 -43.546 -21.205 1.000 35.585 611 GLU A CA 1
ATOM 2207 C C . GLU A 1 321 ? -9.278 -43.013 -22.062 1.000 35.765 611 GLU A C 1
ATOM 2208 O O . GLU A 1 321 ? -9.449 -42.074 -22.844 1.000 30.758 611 GLU A O 1
ATOM 2214 N N . PRO A 1 322 ? -8.059 -43.576 -21.878 1.000 41.741 612 PRO A N 1
ATOM 2215 C CA . PRO A 1 322 ? -6.869 -43.133 -22.600 1.000 48.121 612 PRO A CA 1
ATOM 2216 C C . PRO A 1 322 ? -7.142 -43.423 -24.086 1.000 55.891 612 PRO A C 1
ATOM 2217 O O . PRO A 1 322 ? -7.889 -44.354 -24.381 1.000 55.982 612 PRO A O 1
ATOM 2221 N N . CYS A 1 323 ? -6.609 -42.569 -24.968 1.000 63.918 613 CYS A N 1
ATOM 2222 C CA . CYS A 1 323 ? -6.699 -42.649 -26.456 1.000 71.904 613 CYS A CA 1
ATOM 2223 C C . CYS A 1 323 ? -7.330 -43.982 -26.901 1.000 70.604 613 CYS A C 1
ATOM 2224 O O . CYS A 1 323 ? -8.060 -44.102 -27.897 1.000 60.374 613 CYS A O 1
ATOM 2227 N N . ILE B 2 1 ? -7.296 -45.331 25.162 1.000 81.395 71 ILE B N 1
ATOM 2228 C CA . ILE B 2 1 ? -6.103 -44.503 24.759 1.000 89.293 71 ILE B CA 1
ATOM 2229 C C . ILE B 2 1 ? -5.918 -44.493 23.222 1.000 93.116 71 ILE B C 1
ATOM 2230 O O . ILE B 2 1 ? -5.619 -43.395 22.706 1.000 97.591 71 ILE B O 1
ATOM 2235 N N . ASN B 2 2 ? -6.042 -45.645 22.531 1.000 91.202 72 ASN B N 1
ATOM 2236 C CA . ASN B 2 2 ? -6.056 -45.828 21.039 1.000 88.163 72 ASN B CA 1
ATOM 2237 C C . ASN B 2 2 ? -4.819 -46.654 20.593 1.000 84.853 72 ASN B C 1
ATOM 2238 O O . ASN B 2 2 ? -4.000 -47.003 21.475 1.000 78.427 72 ASN B O 1
ATOM 2243 N N . VAL B 2 3 ? -4.713 -47.001 19.290 1.000 83.844 73 VAL B N 1
ATOM 2244 C CA . VAL B 2 3 ? -3.596 -47.781 18.640 1.000 80.270 73 VAL B CA 1
ATOM 2245 C C . VAL B 2 3 ? -3.412 -47.291 17.173 1.000 75.618 73 VAL B C 1
ATOM 2246 O O . VAL B 2 3 ? -3.672 -46.096 16.972 1.000 74.261 73 VAL B O 1
ATOM 2250 N N . ARG B 2 4 ? -2.915 -48.101 16.199 1.000 69.843 74 ARG B N 1
ATOM 2251 C CA . ARG B 2 4 ? -3.035 -47.832 14.711 1.000 64.077 74 ARG B CA 1
ATOM 2252 C C . ARG B 2 4 ? -2.814 -49.083 13.822 1.000 58.320 74 ARG B C 1
ATOM 2253 O O . ARG B 2 4 ? -3.287 -49.050 12.656 1.000 52.161 74 ARG B O 1
ATOM 2261 N N . LYS B 2 5 ? -2.119 -50.122 14.316 1.000 60.584 75 LYS B N 1
ATOM 2262 C CA . LYS B 2 5 ? -1.774 -51.417 13.636 1.000 59.178 75 LYS B CA 1
ATOM 2263 C C . LYS B 2 5 ? -0.632 -51.202 12.624 1.000 60.798 75 LYS B C 1
ATOM 2264 O O . LYS B 2 5 ? 0.248 -50.375 12.911 1.000 66.599 75 LYS B O 1
ATOM 2270 N N . ARG B 2 6 ? -0.629 -51.936 11.498 1.000 56.025 76 ARG B N 1
ATOM 2271 C CA . ARG B 2 6 ? 0.312 -51.750 10.355 1.000 50.947 76 ARG B CA 1
ATOM 2272 C C . ARG B 2 6 ? 0.206 -50.350 9.719 1.000 46.095 76 ARG B C 1
ATOM 2273 O O . ARG B 2 6 ? -0.801 -49.617 9.893 1.000 46.869 76 ARG B O 1
ATOM 2281 N N . ASN B 2 7 ? 1.233 -50.060 8.931 1.000 38.922 77 ASN B N 1
ATOM 2282 C CA . ASN B 2 7 ? 1.412 -48.901 8.024 1.000 36.116 77 ASN B CA 1
ATOM 2283 C C . ASN B 2 7 ? 0.402 -48.928 6.879 1.000 31.901 77 ASN B C 1
ATOM 2284 O O . ASN B 2 7 ? 0.255 -50.013 6.310 1.000 33.172 77 ASN B O 1
ATOM 2289 N N . VAL B 2 8 ? -0.220 -47.802 6.508 1.000 27.964 78 VAL B N 1
ATOM 2290 C CA . VAL B 2 8 ? -1.249 -47.774 5.411 1.000 28.143 78 VAL B CA 1
ATOM 2291 C C . VAL B 2 8 ? -0.944 -46.663 4.399 1.000 28.664 78 VAL B C 1
ATOM 2292 O O . VAL B 2 8 ? -1.526 -46.672 3.276 1.000 23.274 78 VAL B O 1
ATOM 2296 N N . GLU B 2 9 ? -0.018 -45.789 4.791 1.000 30.380 79 GLU B N 1
ATOM 2297 C CA . GLU B 2 9 ? 0.298 -44.476 4.180 1.000 35.499 79 GLU B CA 1
ATOM 2298 C C . GLU B 2 9 ? -0.745 -43.408 4.486 1.000 30.699 79 GLU B C 1
ATOM 2299 O O . GLU B 2 9 ? -0.030 -42.532 4.962 1.000 19.873 79 GLU B O 1
#

Foldseek 3Di:
DAKWKWWAWFDDPWIFQWIWTAGLVPRDIDTFDGHPAGFFLWAWEDFPQKIWTAWGWGGDPVDTGTFQWIWIAHLQVSDIDTFDGHPDRFGQWEWEDAPRKIKIAWHDDVLDQFQWIWIADVVVSDIDTFDGEPARFHLWYWEADPRKIKTAWHDRNPAQFQWMWIADPVVSDIDTADGHPARFGQWHWYDADQWIKTAWHDRPPFTFQWMWIARVVVSDIDIFDGHPARFGQWEWEDDPRKIWTAFGDGPPFQFQWIWIAHPVVSDIDTSHGHPGRGGRIHIYMGHHRD/DDDDPDDDD

Secondary structure (DSSP, 8-state):
--EEEEEE--EESEE---EEEE-TTT--EEE-PPPSS--BS-EEEEETTEEEEE--EEE-SS-EEE---EEEEETTTTEEEE-PPPSS--BS-EEEEETTEEEEE--EETTEE---EEEEETTTTEEEEEPPPSS--BS-EEEEETTEEEEE--B-SS-B---EEEEEGGGTEEEEEPPPSS--BS-EEEEETTEEEEE--B-SSSB---EEEEETTTTEEEEEPPPSS--BS-EEEEETTEEEEE--B-SS-B--EEEEEETTTTEEEEEEE-SS--BS-EEEEEEPP-/-----S---

Sequence (299 aa):
VGRLIYTAGGYFRQSLSYLEAYNPSNGSWLRLADLQVPRSGLAGCVVGGLLYAVGGRNNSPDGNTDSSALDCYNPMTNQWSPCASMSVPRNRIGVGVIDGHIYAVGGSHGCIHHSSVERYEPERDEWHLVAPMLTRRIGVGVAVLNRLLYAVGGFDGTNRLNSAECYYPERNEWRMITPMNTIRSGAGVCVLHNCIYAAGGYDGQDQLNSVERYDVETETWTFVAPMRHHRSALGITVHQGKIYVLGGYDGHTFLDSVECYDPDSDTWSEVTRMTSGRSGVGVAVTMEPCINVRKRNVE

B-factor: mean 19.21, std 12.14, range [7.29, 97.59]

Radius of gyration: 17.09 Å; Cα contacts (8 Å, |Δi|>4): 964; chains: 2; bounding box: 47×42×51 Å

InterPro domains:
  IPR000210 BTB/POZ domain [PF00651] (67-178)
  IPR000210 BTB/POZ domain [PS50097] (77-149)
  IPR000210 BTB/POZ domain [SM00225] (77-179)
  IPR006652 Kelch repeat type 1 [PF01344] (319-359)
  IPR006652 Kelch repeat type 1 [PF01344] (361-410)
  IPR006652 Kelch repeat type 1 [PF01344] (412-456)
  IPR006652 Kelch repeat type 1 [PF01344] (459-504)
  IPR006652 Kelch repeat type 1 [PF01344] (507-551)
  IPR006652 Kelch repeat type 1 [PF01344] (554-598)
  IPR006652 Kelch repeat type 1 [SM00612] (327-372)
  IPR006652 Kelch repeat type 1 [SM00612] (373-423)
  IPR006652 Kelch repeat type 1 [SM00612] (424-470)
  IPR006652 Kelch repeat type 1 [SM00612] (471-517)
  IPR006652 Kelch repeat type 1 [SM00612] (518-564)
  IPR006652 Kelch repeat type 1 [SM00612] (565-611)
  IPR011333 SKP1/BTB/POZ domain superfamily [G3DSA:3.30.710.10] (45-180)
  IPR011333 SKP1/BTB/POZ domain superfamily [SSF54695] (53-177)
  IPR011705 BTB/Kelch-associated [PF07707] (184-285)
  IPR011705 BTB/Kelch-associated [SM00875] (184-286)
  IPR015915 Kelch-type beta-propeller [G3DSA:2.120.10.80] (309-624)

Nearest PDB structures (foldseek):
  7c60-assembly1_A  TM=1.001E+00  e=3.095E-54  Mus musculus
  6tg8-assembly1_AAA  TM=9.984E-01  e=3.345E-50  Homo sapiens
  7xot-assembly1_A  TM=9.981E-01  e=6.560E-50  Homo sapiens
  8ehv-assembly2_B  TM=9.999E-01  e=6.657E-48  Homo sapiens
  8rbh-assembly2_B  TM=9.627E-01  e=1.056E-30  Homo sapiens

GO terms:
  GO:0005884 actin filament (C, IDA)
  GO:0034599 cellular response to oxidative stress (P, IDA)
  GO:0005737 cytoplasm (C, IDA)
  GO:0016234 inclusion body (C, IDA)
  GO:0010506 regulation of autophagy (P, IDA)
  GO:0031463 Cul3-RING ubiquitin ligase complex (C, IDA)
  GO:0016567 protein ubiquitination (P, IDA)
  GO:0006511 ubiquitin-dependent protein catabolic process (P, IDA)
  GO:0005737 cytoplasm (C, EXP)
  GO:0005515 protein binding (F, IPI)
  GO:0005783 endoplasmic reticulum (C, IDA)
  GO:0071353 cellular response to interleukin-4 (P, IDA)
  GO:0001701 in utero embryonic development (P, IMP)
  GO:0045604 regulation of epidermal cell differentiation (P, IMP)
  GO:0006355 regulation of DNA-templated transcription (P, IMP)
  GO:0005737 cytoplasm (C, IPI)
  GO:0042802 identical protein binding (F, IPI)
  GO:0042802 identical protein binding (F, IMP)
  GO:0032991 protein-containing complex (C, IMP)
  GO:0097718 disordered domain specific binding (F, IPI)

Solvent-accessible surface area: 12203 Å² total; per-residue (Å²): 135,29,81,4,0,1,0,4,0,0,5,79,188,78,6,18,26,61,0,10,2,10,21,36,105,104,38,51,52,81,145,21,29,68,7,112,84,43,5,0,8,8,17,16,10,31,21,77,29,55,3,10,1,0,0,0,32,35,16,37,117,152,31,92,92,26,17,30,30,1,19,12,0,44,2,113,70,59,113,19,59,93,29,33,68,10,76,32,31,0,0,60,12,4,16,7,41,8,95,31,32,0,8,0,0,0,0,3,77,58,110,97,44,15,30,29,0,1,59,3,10,26,168,146,65,74,26,91,105,31,22,76,9,107,30,153,0,8,11,8,5,14,8,32,22,125,159,36,0,10,0,3,0,0,34,42,34,108,81,18,20,50,21,0,0,0,6,52,39,151,160,74,60,12,112,93,24,55,68,4,89,27,55,2,2,20,15,2,12,11,42,9,132,59,16,0,4,0,1,0,0,4,42,0,108,59,1,17,38,27,0,0,76,9,42,30,130,80,102,68,19,75,97,18,22,77,3,197,60,69,0,7,15,15,3,22,17,42,19,126,31,79,1,18,0,1,0,0,11,43,22,167,63,27,10,46,5,1,0,10,1,39,29,138,61,62,73,31,65,89,56,24,155,5,88,44,15,0,1,9,11,2,16,8,20,0,74,78,23,124,215,48,90,83,101,123,56,12,6